Protein AF-A0A2E4A9B5-F1 (afdb_monomer)

Structure (mmCIF, N/CA/C/O backbone):
data_AF-A0A2E4A9B5-F1
#
_entry.id   AF-A0A2E4A9B5-F1
#
loop_
_atom_site.group_PDB
_atom_site.id
_atom_site.type_symbol
_atom_site.label_atom_id
_atom_site.label_alt_id
_atom_site.label_comp_id
_atom_site.label_asym_id
_atom_site.label_entity_id
_atom_site.label_seq_id
_atom_site.pdbx_PDB_ins_code
_atom_site.Cartn_x
_atom_site.Cartn_y
_atom_site.Cartn_z
_atom_site.occupancy
_atom_site.B_iso_or_equiv
_atom_site.auth_seq_id
_atom_site.auth_comp_id
_atom_site.auth_asym_id
_atom_site.auth_atom_id
_atom_site.pdbx_PDB_model_num
ATOM 1 N N . TRP A 1 1 ? -6.778 2.025 -14.997 1.00 41.66 1 TRP A N 1
ATOM 2 C CA . TRP A 1 1 ? -6.583 1.833 -16.451 1.00 41.66 1 TRP A CA 1
ATOM 3 C C . TRP A 1 1 ? -6.448 3.131 -17.244 1.00 41.66 1 TRP A C 1
ATOM 5 O O . TRP A 1 1 ? -5.632 3.164 -18.147 1.00 41.66 1 TRP A O 1
ATOM 15 N N . ILE A 1 2 ? -7.163 4.208 -16.897 1.00 44.50 2 ILE A N 1
ATOM 16 C CA . ILE A 1 2 ? -7.105 5.488 -17.637 1.00 44.50 2 ILE A CA 1
ATOM 17 C C . ILE A 1 2 ? -5.868 6.346 -17.272 1.00 44.50 2 ILE A C 1
ATOM 19 O O . ILE A 1 2 ? -5.265 6.970 -18.137 1.00 44.50 2 ILE A O 1
ATOM 23 N N . LEU A 1 3 ? -5.425 6.316 -16.010 1.00 43.25 3 LEU A N 1
ATOM 24 C CA . LEU A 1 3 ? -4.246 7.052 -15.517 1.00 43.25 3 LEU A CA 1
ATOM 25 C C . LEU A 1 3 ? -2.915 6.804 -16.278 1.00 43.25 3 LEU A C 1
ATOM 27 O O . LEU A 1 3 ? -2.239 7.791 -16.561 1.00 43.25 3 LEU A O 1
ATOM 31 N N . PRO A 1 4 ? -2.535 5.562 -16.657 1.00 54.94 4 PRO A N 1
ATOM 32 C CA . PRO A 1 4 ? -1.332 5.323 -17.465 1.00 54.94 4 PRO A CA 1
ATOM 33 C C . PRO A 1 4 ? -1.351 6.014 -18.834 1.00 54.94 4 PRO A C 1
ATOM 35 O O . PRO A 1 4 ? -0.318 6.458 -19.323 1.00 54.94 4 PRO A O 1
ATOM 38 N N . ILE A 1 5 ? -2.530 6.091 -19.456 1.00 55.72 5 ILE A N 1
ATOM 39 C CA . ILE A 1 5 ? -2.707 6.627 -20.811 1.00 55.72 5 ILE A CA 1
ATOM 40 C C . ILE A 1 5 ? -2.577 8.155 -20.789 1.00 55.72 5 ILE A C 1
ATOM 42 O O . ILE A 1 5 ? -1.913 8.732 -21.645 1.00 55.72 5 ILE A O 1
ATOM 46 N N . ILE A 1 6 ? -3.140 8.803 -19.763 1.00 56.31 6 ILE A N 1
ATOM 47 C CA . ILE A 1 6 ? -3.102 10.265 -19.598 1.00 56.31 6 ILE A CA 1
ATOM 48 C C . ILE A 1 6 ? -1.690 10.769 -19.263 1.00 56.31 6 ILE A C 1
ATOM 50 O O . ILE A 1 6 ? -1.298 11.834 -19.725 1.00 56.31 6 ILE A O 1
ATOM 54 N N . LEU A 1 7 ? -0.906 10.008 -18.494 1.00 55.69 7 LEU A N 1
ATOM 55 C CA . LEU A 1 7 ? 0.467 10.391 -18.136 1.00 55.69 7 LEU A CA 1
ATOM 56 C C . LEU A 1 7 ? 1.498 10.065 -19.232 1.00 55.69 7 LEU A C 1
ATOM 58 O O . LEU A 1 7 ? 2.604 10.598 -19.197 1.00 55.69 7 LEU A O 1
ATOM 62 N N . GLY A 1 8 ? 1.155 9.191 -20.186 1.00 52.50 8 GLY A N 1
ATOM 63 C CA . GLY A 1 8 ? 2.057 8.750 -21.251 1.00 52.50 8 GLY A CA 1
ATOM 64 C C . GLY A 1 8 ? 2.015 9.600 -22.521 1.00 52.50 8 GLY A C 1
ATOM 65 O O . GLY A 1 8 ? 3.030 9.673 -23.206 1.00 52.50 8 GLY A O 1
ATOM 66 N N . GLY A 1 9 ? 0.881 10.233 -22.843 1.00 47.69 9 GLY A N 1
ATOM 67 C CA . GLY A 1 9 ? 0.623 10.912 -24.119 1.00 47.69 9 GLY A CA 1
ATOM 68 C C . GLY A 1 9 ? 1.192 12.330 -24.218 1.00 47.69 9 GLY A C 1
ATOM 69 O O . GLY A 1 9 ? 0.443 13.289 -24.079 1.00 47.69 9 GLY A O 1
ATOM 70 N N . GLY A 1 10 ? 2.495 12.495 -24.464 1.00 48.06 10 GLY A N 1
ATOM 71 C CA . GLY A 1 10 ? 3.042 13.843 -24.695 1.00 48.06 10 GLY A CA 1
ATOM 72 C C . GLY A 1 10 ? 4.528 13.973 -25.030 1.00 48.06 10 GLY A C 1
ATOM 73 O O . GLY A 1 10 ? 4.990 15.080 -25.286 1.00 48.06 10 GLY A O 1
ATOM 74 N N . SER A 1 11 ? 5.301 12.890 -25.045 1.00 51.00 11 SER A N 1
ATOM 75 C CA . SER A 1 11 ? 6.698 12.927 -25.480 1.00 51.00 11 SER A CA 1
ATOM 76 C C . SER A 1 11 ? 6.766 12.572 -26.965 1.00 51.00 11 SER A C 1
ATOM 78 O O . SER A 1 11 ? 6.081 11.647 -27.385 1.00 51.00 11 SER A O 1
ATOM 80 N N . GLY A 1 12 ? 7.562 13.288 -27.768 1.00 55.75 12 GLY A N 1
ATOM 81 C CA . GLY A 1 12 ? 7.790 13.045 -29.209 1.00 55.75 12 GLY A CA 1
ATOM 82 C C . GLY A 1 12 ? 8.506 11.723 -29.531 1.00 55.75 12 GLY A C 1
ATOM 83 O O . GLY A 1 12 ? 9.421 11.680 -30.345 1.00 55.75 12 GLY A O 1
ATOM 84 N N . VAL A 1 13 ? 8.125 10.662 -28.829 1.00 61.59 13 VAL A N 1
ATOM 85 C CA . VAL A 1 13 ? 8.540 9.275 -28.965 1.00 61.59 13 VAL A CA 1
ATOM 86 C C . VAL A 1 13 ? 7.611 8.618 -29.982 1.00 61.59 13 VAL A C 1
ATOM 88 O O . VAL A 1 13 ? 6.423 8.936 -30.030 1.00 61.59 13 VAL A O 1
ATOM 91 N N . ASP A 1 14 ? 8.143 7.691 -30.779 1.00 78.31 14 ASP A N 1
ATOM 92 C CA . ASP A 1 14 ? 7.349 6.871 -31.696 1.00 78.31 14 ASP A CA 1
ATOM 93 C C . ASP A 1 14 ? 6.106 6.295 -30.972 1.00 78.31 14 ASP A C 1
ATOM 95 O O . ASP A 1 14 ? 6.263 5.653 -29.920 1.00 78.31 14 ASP A O 1
ATOM 99 N N . PRO A 1 15 ? 4.878 6.501 -31.498 1.00 77.62 15 PRO A N 1
ATOM 100 C CA . PRO A 1 15 ? 3.641 6.002 -30.895 1.00 77.62 15 PRO A CA 1
ATOM 101 C C . PRO A 1 15 ? 3.683 4.516 -30.511 1.00 77.62 15 PRO A C 1
ATOM 103 O O . PRO A 1 15 ? 3.089 4.105 -29.506 1.00 77.62 15 PRO A O 1
ATOM 106 N N . VAL A 1 16 ? 4.423 3.692 -31.261 1.00 81.06 16 VAL A N 1
ATOM 107 C CA . VAL A 1 16 ? 4.586 2.263 -30.952 1.00 81.06 16 VAL A CA 1
ATOM 108 C C . VAL A 1 16 ? 5.409 2.058 -29.678 1.00 81.06 16 VAL A C 1
ATOM 110 O O . VAL A 1 16 ? 5.034 1.260 -28.813 1.00 81.06 16 VAL A O 1
ATOM 113 N N . GLN A 1 17 ? 6.516 2.783 -29.523 1.00 79.94 17 GLN A N 1
ATOM 114 C CA . GLN A 1 17 ? 7.361 2.708 -28.331 1.00 79.94 17 GLN A CA 1
ATOM 115 C C . GLN A 1 17 ? 6.630 3.242 -27.093 1.00 79.94 17 GLN A C 1
ATOM 117 O O . GLN A 1 17 ? 6.702 2.626 -26.026 1.00 79.94 17 GLN A O 1
ATOM 122 N N . GLN A 1 18 ? 5.866 4.325 -27.240 1.00 79.56 18 GLN A N 1
ATOM 123 C CA . GLN A 1 18 ? 5.010 4.860 -26.180 1.00 79.56 18 GLN A CA 1
ATOM 124 C C . GLN A 1 18 ? 3.959 3.833 -25.731 1.00 79.56 18 GLN A C 1
ATOM 126 O O . GLN A 1 18 ? 3.818 3.571 -24.535 1.00 79.56 18 GLN A O 1
ATOM 131 N N . THR A 1 19 ? 3.293 3.172 -26.681 1.00 84.88 19 THR A N 1
ATOM 132 C CA . THR A 1 19 ? 2.329 2.100 -26.389 1.00 84.88 19 THR A CA 1
ATOM 133 C C . THR A 1 19 ? 2.984 0.948 -25.623 1.00 84.88 19 THR A C 1
ATOM 135 O O . THR A 1 19 ? 2.445 0.477 -24.622 1.00 84.88 19 THR A O 1
ATOM 138 N N . ARG A 1 20 ? 4.184 0.519 -26.033 1.00 87.56 20 ARG A N 1
ATOM 139 C CA . ARG A 1 20 ? 4.930 -0.548 -25.342 1.00 87.56 20 ARG A CA 1
ATOM 140 C C . ARG A 1 20 ? 5.307 -0.165 -23.911 1.00 87.56 20 ARG A C 1
ATOM 142 O O . ARG A 1 20 ? 5.170 -0.992 -23.015 1.00 87.56 20 ARG A O 1
ATOM 149 N N . LEU A 1 21 ? 5.730 1.075 -23.670 1.00 87.06 21 LEU A N 1
ATOM 150 C CA . LEU A 1 21 ? 6.036 1.557 -22.319 1.00 87.06 21 LEU A CA 1
ATOM 151 C C . LEU A 1 21 ? 4.788 1.603 -21.428 1.00 87.06 21 LEU A C 1
ATOM 153 O O . LEU A 1 21 ? 4.862 1.220 -20.260 1.00 87.06 21 LEU A O 1
ATOM 157 N N . ILE A 1 22 ? 3.633 1.989 -21.979 1.00 88.38 22 ILE A N 1
ATOM 158 C CA . ILE A 1 22 ? 2.350 1.932 -21.263 1.00 88.38 22 ILE A CA 1
ATOM 159 C C . ILE A 1 22 ? 2.004 0.485 -20.886 1.00 88.38 22 ILE A C 1
ATOM 161 O O . ILE A 1 22 ? 1.591 0.237 -19.753 1.00 88.38 22 ILE A O 1
ATOM 165 N N . LEU A 1 23 ? 2.213 -0.480 -21.790 1.00 91.75 23 LEU A N 1
ATOM 166 C CA . LEU A 1 23 ? 1.993 -1.903 -21.500 1.00 91.75 23 LEU A CA 1
ATOM 167 C C . LEU A 1 23 ? 2.921 -2.420 -20.396 1.00 91.75 23 LEU A C 1
ATOM 169 O O . LEU A 1 23 ? 2.464 -3.147 -19.515 1.00 91.75 23 LEU A O 1
ATOM 173 N N . VAL A 1 24 ? 4.195 -2.013 -20.397 1.00 93.19 24 VAL A N 1
ATOM 174 C CA . VAL A 1 24 ? 5.132 -2.327 -19.304 1.00 93.19 24 VAL A CA 1
ATOM 175 C C . VAL A 1 24 ? 4.614 -1.757 -17.985 1.00 93.19 24 VAL A C 1
ATOM 177 O O . VAL A 1 24 ? 4.568 -2.471 -16.988 1.00 93.19 24 VAL A O 1
ATOM 180 N N . TRP A 1 25 ? 4.169 -0.500 -17.975 1.00 90.94 25 TRP A N 1
ATOM 181 C CA . TRP A 1 25 ? 3.633 0.149 -16.778 1.00 90.94 25 TRP A CA 1
ATOM 182 C C . TRP A 1 25 ? 2.407 -0.587 -16.229 1.00 90.94 25 TRP A C 1
ATOM 184 O O . TRP A 1 25 ? 2.348 -0.921 -15.047 1.00 90.94 25 TRP A O 1
ATOM 194 N N . VAL A 1 26 ? 1.461 -0.915 -17.109 1.00 91.56 26 VAL A N 1
ATOM 195 C CA . VAL A 1 26 ? 0.285 -1.737 -16.804 1.00 91.56 26 VAL A CA 1
ATOM 196 C C . VAL A 1 26 ? 0.680 -3.084 -16.201 1.00 91.56 26 VAL A C 1
ATOM 198 O O . VAL A 1 26 ? 0.142 -3.465 -15.160 1.00 91.56 26 VAL A O 1
ATOM 201 N N . ALA A 1 27 ? 1.619 -3.792 -16.832 1.00 94.19 27 ALA A N 1
ATOM 202 C CA . ALA A 1 27 ? 2.066 -5.102 -16.376 1.00 94.19 27 ALA A CA 1
ATOM 203 C C . ALA A 1 27 ? 2.695 -5.014 -14.983 1.00 94.19 27 ALA A C 1
ATOM 205 O O . ALA A 1 27 ? 2.365 -5.817 -14.114 1.00 94.19 27 ALA A O 1
ATOM 206 N N . VAL A 1 28 ? 3.536 -4.004 -14.740 1.00 95.31 28 VAL A N 1
ATOM 207 C CA . VAL A 1 28 ? 4.148 -3.780 -13.425 1.00 95.31 28 VAL A CA 1
ATOM 208 C C . VAL A 1 28 ? 3.091 -3.512 -12.359 1.00 95.31 28 VAL A C 1
ATOM 210 O O . VAL A 1 28 ? 3.138 -4.139 -11.303 1.00 95.31 28 VAL A O 1
ATOM 213 N N . PHE A 1 29 ? 2.118 -2.631 -12.616 1.00 92.12 29 PHE A N 1
ATOM 214 C CA . PHE A 1 29 ? 1.043 -2.357 -11.654 1.00 92.12 29 PHE A CA 1
ATOM 215 C C . PHE A 1 29 ? 0.232 -3.612 -11.338 1.00 92.12 29 PHE A C 1
ATOM 217 O O . PHE A 1 29 ? -0.035 -3.896 -10.172 1.00 92.12 29 PHE A O 1
ATOM 224 N N . PHE A 1 30 ? -0.122 -4.382 -12.365 1.00 92.12 30 PHE A N 1
ATOM 225 C CA . PHE A 1 30 ? -0.869 -5.623 -12.205 1.00 92.12 30 PHE A CA 1
ATOM 226 C C . PHE A 1 30 ? -0.093 -6.658 -11.380 1.00 92.12 30 PHE A C 1
ATOM 228 O O . PHE A 1 30 ? -0.625 -7.188 -10.406 1.00 92.12 30 PHE A O 1
ATOM 235 N N . ILE A 1 31 ? 1.181 -6.888 -11.716 1.00 95.19 31 ILE A N 1
ATOM 236 C CA . ILE A 1 31 ? 2.072 -7.793 -10.979 1.00 95.19 31 ILE A CA 1
ATOM 237 C C . ILE A 1 31 ? 2.247 -7.326 -9.531 1.00 95.19 31 ILE A C 1
ATOM 239 O O . ILE A 1 31 ? 2.200 -8.152 -8.625 1.00 95.19 31 ILE A O 1
ATOM 243 N N . SER A 1 32 ? 2.408 -6.023 -9.298 1.00 95.12 32 SER A N 1
ATOM 244 C CA . SER A 1 32 ? 2.589 -5.458 -7.952 1.00 95.12 32 SER A CA 1
ATOM 245 C C . SER A 1 32 ? 1.338 -5.644 -7.089 1.00 95.12 32 SER A C 1
ATOM 247 O O . SER A 1 32 ? 1.444 -6.109 -5.958 1.00 95.12 32 SER A O 1
ATOM 249 N N . ILE A 1 33 ? 0.145 -5.362 -7.632 1.00 93.12 33 ILE A N 1
ATOM 250 C CA . ILE A 1 33 ? -1.126 -5.562 -6.918 1.00 93.12 33 ILE A CA 1
ATOM 251 C C . ILE A 1 33 ? -1.327 -7.047 -6.604 1.00 93.12 33 ILE A C 1
ATOM 253 O O . ILE A 1 33 ? -1.612 -7.400 -5.464 1.00 93.12 33 ILE A O 1
ATOM 257 N N . ILE A 1 34 ? -1.136 -7.935 -7.586 1.00 94.12 34 ILE A N 1
ATOM 258 C CA . ILE A 1 34 ? -1.286 -9.377 -7.357 1.00 94.12 34 ILE A CA 1
ATOM 259 C C . ILE A 1 34 ? -0.257 -9.893 -6.357 1.00 94.12 34 ILE A C 1
ATOM 261 O O . ILE A 1 34 ? -0.618 -10.679 -5.489 1.00 94.12 34 ILE A O 1
ATOM 265 N N . GLY A 1 35 ? 1.003 -9.468 -6.460 1.00 96.06 35 GLY A N 1
ATOM 266 C CA . GLY A 1 35 ? 2.056 -9.853 -5.525 1.00 96.06 35 GLY A CA 1
ATOM 267 C C . GLY A 1 35 ? 1.709 -9.454 -4.092 1.00 96.06 35 GLY A C 1
ATOM 268 O O . GLY A 1 35 ? 1.778 -10.288 -3.188 1.00 96.06 35 GLY A O 1
ATOM 269 N N . HIS A 1 36 ? 1.250 -8.216 -3.900 1.00 95.94 36 HIS A N 1
ATOM 270 C CA . HIS A 1 36 ? 0.771 -7.711 -2.612 1.00 95.94 36 HIS A CA 1
ATOM 271 C C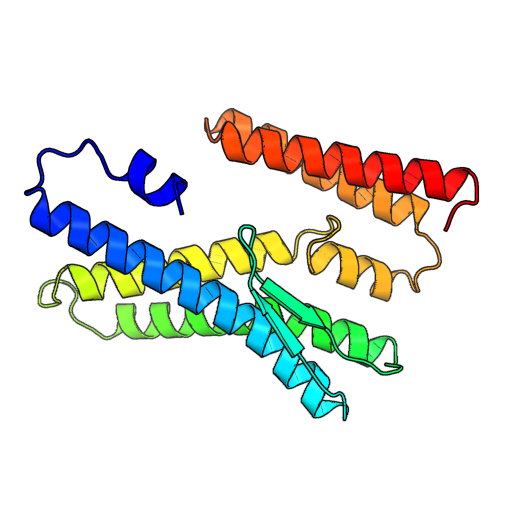 . HIS A 1 36 ? -0.375 -8.568 -2.053 1.00 95.94 36 HIS A C 1
ATOM 273 O O . HIS A 1 36 ? -0.258 -9.125 -0.960 1.00 95.94 36 HIS A O 1
ATOM 279 N N . GLU A 1 37 ? -1.449 -8.769 -2.822 1.00 95.25 37 GLU A N 1
ATOM 280 C CA . GLU A 1 37 ? -2.591 -9.578 -2.369 1.00 95.25 37 GLU A CA 1
ATOM 281 C C . GLU A 1 37 ? -2.229 -11.050 -2.138 1.00 95.25 37 GLU A C 1
ATOM 283 O O . GLU A 1 37 ? -2.745 -11.699 -1.222 1.00 95.25 37 GLU A O 1
ATOM 288 N N . LEU A 1 38 ? -1.301 -11.590 -2.930 1.00 95.25 38 LEU A N 1
ATOM 289 C CA . LEU A 1 38 ? -0.783 -12.938 -2.745 1.00 95.25 38 LEU A CA 1
ATOM 290 C C . LEU A 1 38 ? -0.040 -13.064 -1.411 1.00 95.25 38 LEU A C 1
ATOM 292 O O . LEU A 1 38 ? -0.170 -14.096 -0.753 1.00 95.25 38 LEU A O 1
ATOM 296 N N . GLY A 1 39 ? 0.671 -12.024 -0.969 1.00 96.62 39 GLY A N 1
ATOM 297 C CA . GLY A 1 39 ? 1.288 -11.976 0.358 1.00 96.62 39 GLY A CA 1
ATOM 298 C C . GLY A 1 39 ? 0.273 -12.197 1.479 1.00 96.62 39 GLY A C 1
ATOM 299 O O . GLY A 1 39 ? 0.456 -13.082 2.321 1.00 96.62 39 GLY A O 1
ATOM 300 N N . HIS A 1 40 ? -0.846 -11.473 1.448 1.00 95.81 40 HIS A N 1
ATOM 301 C CA . HIS A 1 40 ? -1.947 -11.687 2.392 1.00 95.81 40 HIS A CA 1
ATOM 302 C C . HIS A 1 40 ? -2.551 -13.091 2.266 1.00 95.81 40 HIS A C 1
ATOM 304 O O . HIS A 1 40 ? -2.738 -13.786 3.268 1.00 95.81 40 HIS A O 1
ATOM 310 N N . ALA A 1 41 ? -2.829 -13.544 1.041 1.00 94.94 41 ALA A N 1
ATOM 311 C CA . ALA A 1 41 ? -3.448 -14.842 0.791 1.00 94.94 41 ALA A CA 1
ATOM 312 C C . ALA A 1 41 ? -2.584 -16.016 1.280 1.00 94.94 41 ALA A C 1
ATOM 314 O O . ALA A 1 41 ? -3.099 -16.962 1.883 1.00 94.94 41 ALA A O 1
ATOM 315 N N . LEU A 1 42 ? -1.267 -15.956 1.072 1.00 95.50 42 LEU A N 1
ATOM 316 C CA .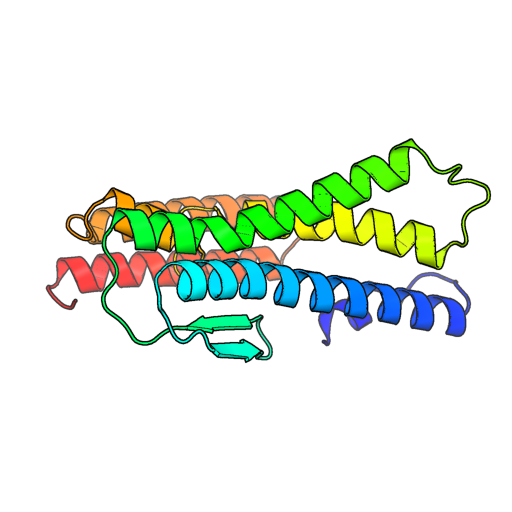 LEU A 1 42 ? -0.325 -16.957 1.572 1.00 95.50 42 LEU A CA 1
ATOM 317 C C . LEU A 1 42 ? -0.280 -16.969 3.103 1.00 95.50 42 LEU A C 1
ATOM 319 O O . LEU A 1 42 ? -0.267 -18.048 3.700 1.00 95.50 42 LEU A O 1
ATOM 323 N N . ALA A 1 43 ? -0.328 -15.801 3.745 1.00 95.69 43 ALA A N 1
ATOM 324 C CA . ALA A 1 43 ? -0.390 -15.711 5.200 1.00 95.69 43 ALA A CA 1
ATOM 325 C C . ALA A 1 43 ? -1.696 -16.293 5.761 1.00 95.69 43 ALA A C 1
ATOM 327 O O . ALA A 1 43 ? -1.659 -17.073 6.713 1.00 95.69 43 ALA A O 1
ATOM 328 N N . TYR A 1 44 ? -2.840 -16.009 5.132 1.00 95.06 44 TYR A N 1
ATOM 329 C CA . TYR A 1 44 ? -4.109 -16.654 5.478 1.00 95.06 44 TYR A CA 1
ATOM 330 C C . TYR A 1 44 ? -4.017 -18.180 5.366 1.00 95.06 44 TYR A C 1
ATOM 332 O O . TYR A 1 44 ? -4.395 -18.886 6.303 1.00 95.06 44 TYR A O 1
ATOM 340 N N . ARG A 1 45 ? -3.463 -18.698 4.261 1.00 93.25 45 ARG A N 1
ATOM 341 C CA . ARG A 1 45 ? -3.289 -20.146 4.050 1.00 93.25 45 ARG A CA 1
ATOM 342 C C . ARG A 1 45 ? -2.358 -20.784 5.078 1.00 93.25 45 ARG A C 1
ATOM 344 O O . ARG A 1 45 ? -2.640 -21.890 5.533 1.00 93.25 45 ARG A O 1
ATOM 351 N N . ARG A 1 46 ? -1.288 -20.091 5.487 1.00 93.88 46 ARG A N 1
ATOM 352 C CA . ARG A 1 46 ? -0.370 -20.559 6.541 1.00 93.88 46 ARG A CA 1
ATOM 353 C C . ARG A 1 46 ? -1.088 -20.799 7.871 1.00 93.88 46 ARG A C 1
ATOM 355 O O . ARG A 1 46 ? -0.691 -21.690 8.614 1.00 93.88 46 ARG A O 1
ATOM 362 N N . TYR A 1 47 ? -2.144 -20.042 8.158 1.00 93.50 47 TYR A N 1
ATOM 363 C CA . TYR A 1 47 ? -2.964 -20.199 9.361 1.00 93.50 47 TYR A CA 1
ATOM 364 C C . TYR A 1 47 ? -4.231 -21.040 9.137 1.00 93.50 47 TYR A C 1
ATOM 366 O O . TYR A 1 47 ? -5.175 -20.943 9.916 1.00 93.50 47 TYR A O 1
ATOM 374 N N . GLY A 1 48 ? -4.267 -21.864 8.084 1.00 89.44 48 GLY A N 1
ATOM 375 C CA . GLY A 1 48 ? -5.388 -22.766 7.791 1.00 89.44 48 GLY A CA 1
ATOM 376 C C . GLY A 1 48 ? -6.601 -22.091 7.141 1.00 89.44 48 GLY A C 1
ATOM 377 O O . GLY A 1 48 ? -7.636 -22.729 6.960 1.00 89.44 48 GLY A O 1
ATOM 378 N N . GLY A 1 49 ? -6.484 -20.814 6.771 1.00 90.19 49 GLY A N 1
ATOM 379 C CA . GLY A 1 49 ? -7.535 -20.051 6.108 1.00 90.19 49 GLY A CA 1
ATOM 380 C C . GLY A 1 49 ? -7.713 -20.408 4.632 1.00 90.19 49 GLY A C 1
ATOM 381 O O . GLY A 1 49 ? -6.751 -20.705 3.918 1.00 90.19 49 GLY A O 1
ATOM 382 N N . ARG A 1 50 ? -8.953 -20.306 4.140 1.00 88.31 50 ARG A N 1
ATOM 383 C CA . ARG A 1 50 ? -9.270 -20.375 2.705 1.00 88.31 50 ARG A CA 1
ATOM 384 C C . ARG A 1 50 ? -9.264 -18.968 2.110 1.00 88.31 50 ARG A C 1
ATOM 386 O O . ARG A 1 50 ? -10.289 -18.290 2.111 1.00 88.31 50 ARG A O 1
ATOM 393 N N . ALA A 1 51 ? -8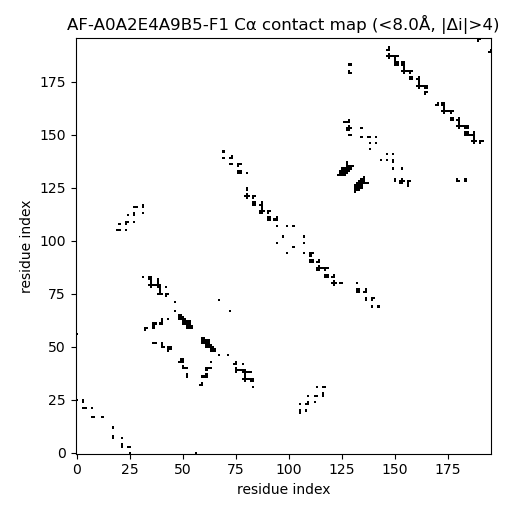.100 -18.551 1.622 1.00 90.25 51 ALA A N 1
ATOM 394 C CA . ALA A 1 51 ? -7.919 -17.245 1.001 1.00 90.25 51 ALA A CA 1
ATOM 395 C C . ALA A 1 51 ? -8.584 -17.162 -0.383 1.00 90.25 51 ALA A C 1
ATOM 397 O O . ALA A 1 51 ? -8.472 -18.084 -1.192 1.00 90.25 51 ALA A O 1
ATOM 398 N N . GLN A 1 52 ? -9.220 -16.030 -0.658 1.00 88.88 52 GLN A N 1
ATOM 399 C CA . GLN A 1 52 ? -9.763 -15.636 -1.953 1.00 88.88 52 GLN A CA 1
ATOM 400 C C . GLN A 1 52 ? -9.236 -14.242 -2.282 1.00 88.88 52 GLN A C 1
ATOM 402 O O . GLN A 1 52 ? -9.252 -13.365 -1.423 1.00 88.88 52 GLN A O 1
ATOM 407 N N . ILE A 1 53 ? -8.757 -14.045 -3.509 1.00 90.12 53 ILE A N 1
ATOM 408 C CA . ILE A 1 53 ? -8.291 -12.744 -3.995 1.00 90.12 53 ILE A CA 1
ATOM 409 C C . ILE A 1 53 ? -9.331 -12.220 -4.975 1.00 90.12 53 ILE A C 1
ATOM 411 O O . ILE A 1 53 ? -9.644 -12.886 -5.962 1.00 90.12 53 ILE A O 1
ATOM 415 N N . ILE A 1 54 ? -9.852 -11.028 -4.707 1.00 86.19 54 ILE A N 1
ATOM 416 C CA . ILE A 1 54 ? -10.787 -10.330 -5.587 1.00 86.19 54 ILE A CA 1
ATOM 417 C C . ILE A 1 54 ? -10.061 -9.120 -6.161 1.00 86.19 54 ILE A C 1
ATOM 419 O O . ILE A 1 54 ? -9.615 -8.255 -5.414 1.00 86.19 54 ILE A O 1
ATOM 423 N N . ILE A 1 55 ? -9.941 -9.052 -7.485 1.00 82.81 55 ILE A N 1
ATOM 424 C CA . ILE A 1 55 ? -9.333 -7.913 -8.181 1.00 82.81 55 ILE A CA 1
ATOM 425 C C . ILE A 1 55 ? -10.454 -7.011 -8.694 1.00 82.81 55 ILE A C 1
ATOM 427 O O . ILE A 1 55 ? -11.383 -7.482 -9.350 1.00 82.81 55 ILE A O 1
ATOM 431 N N . HIS A 1 56 ? -10.371 -5.713 -8.415 1.00 77.31 56 HIS A N 1
ATOM 432 C CA . HIS A 1 56 ? -11.336 -4.719 -8.880 1.00 77.31 56 HIS A CA 1
ATOM 433 C C . HIS A 1 56 ? -10.630 -3.445 -9.362 1.00 77.31 56 HIS A C 1
ATOM 435 O O . HIS A 1 56 ? -9.417 -3.293 -9.262 1.00 77.31 56 HIS A O 1
ATOM 441 N N . GLY A 1 57 ? -11.383 -2.488 -9.910 1.00 61.59 57 GLY A N 1
ATOM 442 C CA . GLY A 1 57 ? -10.806 -1.307 -10.567 1.00 61.59 57 GLY A CA 1
ATOM 443 C C . GLY A 1 57 ? -9.922 -0.402 -9.691 1.00 61.59 57 GLY A C 1
ATOM 444 O O . GLY A 1 57 ? -9.188 0.414 -10.242 1.00 61.59 57 GLY A O 1
ATOM 445 N N . MET A 1 58 ? -9.974 -0.539 -8.360 1.00 61.50 58 MET A N 1
ATOM 446 C CA . MET A 1 58 ? -9.172 0.250 -7.412 1.00 61.50 58 MET A CA 1
ATOM 447 C C . MET A 1 58 ? -7.998 -0.532 -6.795 1.00 61.50 58 MET A C 1
ATOM 449 O O . MET A 1 58 ? -7.250 0.054 -6.018 1.00 61.50 58 MET A O 1
ATOM 453 N N . GLY A 1 59 ? -7.819 -1.819 -7.122 1.00 73.44 59 GLY A N 1
ATOM 454 C CA . GLY A 1 59 ? -6.775 -2.661 -6.532 1.00 73.44 59 GLY A CA 1
ATOM 455 C C . GLY A 1 59 ? -7.177 -4.133 -6.448 1.00 73.44 59 GLY A C 1
ATOM 456 O O . GLY A 1 59 ? -7.884 -4.654 -7.313 1.00 73.44 59 GLY A O 1
ATOM 457 N N . GLY A 1 60 ? -6.732 -4.804 -5.394 1.00 79.75 60 GLY A N 1
ATOM 458 C CA . GLY A 1 60 ? -7.200 -6.132 -5.029 1.00 79.75 60 GLY A CA 1
ATOM 459 C C . GLY A 1 60 ? -7.551 -6.190 -3.547 1.00 79.75 60 GLY A C 1
ATOM 460 O O . GLY A 1 60 ? -7.252 -5.270 -2.793 1.00 79.75 60 GLY A O 1
ATOM 461 N N . MET A 1 61 ? -8.241 -7.253 -3.152 1.00 82.88 61 MET A N 1
ATOM 462 C CA . MET A 1 61 ? -8.522 -7.552 -1.757 1.00 82.88 61 MET A CA 1
ATOM 463 C C . MET A 1 61 ? -8.432 -9.059 -1.537 1.00 82.88 61 MET A C 1
ATOM 465 O O . MET A 1 61 ? -9.193 -9.833 -2.128 1.00 82.88 61 MET A O 1
ATOM 469 N N . ALA A 1 62 ? -7.518 -9.472 -0.667 1.00 79.38 62 ALA A N 1
ATOM 470 C CA . ALA A 1 62 ? -7.459 -10.821 -0.135 1.00 79.38 62 ALA A CA 1
ATOM 471 C C . ALA A 1 62 ? -8.380 -10.954 1.084 1.00 79.38 62 ALA A C 1
ATOM 473 O O . ALA A 1 62 ? -8.215 -10.272 2.095 1.00 79.38 62 ALA A O 1
ATOM 474 N N . MET A 1 63 ? -9.336 -11.876 1.015 1.00 85.56 63 MET A N 1
ATOM 475 C CA . MET A 1 63 ? -10.246 -12.190 2.115 1.00 85.56 63 MET A CA 1
ATOM 476 C C . MET A 1 63 ? -10.157 -13.672 2.458 1.00 85.56 63 MET A C 1
ATOM 478 O O . MET A 1 63 ? -9.880 -14.513 1.605 1.00 85.56 63 MET A O 1
ATOM 482 N N . SER A 1 64 ? -10.405 -14.017 3.716 1.00 87.88 64 SER A N 1
ATOM 483 C CA . SER A 1 64 ? -10.467 -15.408 4.155 1.00 87.88 64 SER A CA 1
ATOM 484 C C . SER A 1 64 ? -11.530 -15.569 5.228 1.00 87.88 64 SER A C 1
ATOM 486 O O . SER A 1 64 ? -11.648 -14.735 6.125 1.00 87.88 64 SER A O 1
ATOM 488 N N . HIS A 1 65 ? -12.277 -16.666 5.158 1.00 78.88 65 HIS A N 1
ATOM 489 C CA . HIS A 1 65 ? -13.274 -17.014 6.164 1.00 78.88 65 HIS A CA 1
ATOM 490 C C . HIS A 1 65 ? -12.588 -17.794 7.290 1.00 78.88 65 HIS A C 1
ATOM 492 O O . HIS A 1 65 ? -12.020 -18.860 7.053 1.00 78.88 65 HIS A O 1
ATOM 498 N N . GLY A 1 66 ? -12.591 -17.243 8.505 1.00 78.69 66 GLY A N 1
ATOM 499 C CA . GLY A 1 66 ? -11.997 -17.875 9.683 1.00 78.69 66 GLY A CA 1
ATOM 500 C C . GLY A 1 66 ? -11.764 -16.897 10.836 1.00 78.69 66 GLY A C 1
ATOM 501 O O . GLY A 1 66 ? -11.726 -15.683 10.639 1.00 78.69 66 GLY A O 1
ATOM 502 N N . SER A 1 67 ? -11.591 -17.440 12.040 1.00 85.00 67 SER A N 1
ATOM 503 C CA . SER A 1 67 ? -11.236 -16.673 13.237 1.00 85.00 67 SER A CA 1
ATOM 504 C C . SER A 1 67 ? -9.729 -16.724 13.451 1.00 85.00 67 SER A C 1
ATOM 506 O O . SER A 1 67 ? -9.172 -17.788 13.705 1.00 85.00 67 SER A O 1
ATOM 508 N N . TYR A 1 68 ? -9.074 -15.567 13.373 1.00 91.38 68 TYR A N 1
ATOM 509 C CA . TYR A 1 68 ? -7.628 -15.442 13.555 1.00 91.38 68 TYR A CA 1
ATOM 510 C C . TYR A 1 68 ? -7.312 -14.724 14.862 1.00 91.38 68 TYR A C 1
ATOM 512 O O . TYR A 1 68 ? -7.964 -13.738 15.222 1.00 91.38 68 TYR A O 1
ATOM 520 N N . THR A 1 69 ? -6.273 -15.185 15.556 1.00 93.38 69 THR A N 1
ATOM 521 C CA . THR A 1 69 ? -5.743 -14.477 16.723 1.00 93.38 69 THR A CA 1
ATOM 522 C C . THR A 1 69 ? -5.191 -13.117 16.304 1.00 93.38 69 THR A C 1
ATOM 524 O O . THR A 1 69 ? -4.819 -12.892 15.153 1.00 93.38 69 THR A O 1
ATOM 527 N N . ARG A 1 70 ? -5.088 -12.185 17.252 1.00 92.50 70 ARG A N 1
ATOM 528 C CA . ARG A 1 70 ? -4.548 -10.843 16.995 1.00 92.50 70 ARG A CA 1
ATOM 529 C C . ARG A 1 70 ? -3.171 -10.880 16.325 1.00 92.50 70 ARG A C 1
ATOM 531 O O . ARG A 1 70 ? -2.956 -10.172 15.348 1.00 92.50 70 ARG A O 1
ATOM 538 N N . SER A 1 71 ? -2.265 -11.722 16.821 1.00 93.94 71 SER A N 1
ATOM 539 C CA . SER A 1 71 ? -0.919 -11.856 16.254 1.00 93.94 71 SER A CA 1
ATOM 540 C C . SER A 1 71 ? -0.960 -12.393 14.823 1.00 93.94 71 SER A C 1
ATOM 542 O O . SER A 1 71 ? -0.220 -11.911 13.972 1.00 93.94 71 SER A O 1
ATOM 544 N N . GLN A 1 72 ? -1.867 -13.330 14.528 1.00 95.44 72 GLN A N 1
ATOM 545 C CA . GLN A 1 72 ? -2.079 -13.822 13.165 1.00 95.44 72 GLN A CA 1
ATOM 546 C C . GLN A 1 72 ? -2.606 -12.713 12.253 1.00 95.44 72 GLN A C 1
ATOM 548 O O . GLN A 1 72 ? -2.046 -12.518 11.179 1.00 95.44 72 GLN A O 1
ATOM 553 N N . LYS A 1 73 ? -3.612 -11.937 12.690 1.00 94.06 73 LYS A N 1
ATOM 554 C CA . LYS A 1 73 ? -4.121 -10.790 11.921 1.00 94.06 73 LYS A CA 1
ATOM 555 C C . LYS A 1 73 ? -3.009 -9.783 11.609 1.00 94.06 73 LYS A C 1
ATOM 557 O O . LYS A 1 73 ? -2.885 -9.358 10.471 1.00 94.06 73 LYS A O 1
ATOM 562 N N . MET A 1 74 ? -2.154 -9.459 12.584 1.00 95.06 74 MET A N 1
ATOM 563 C CA . MET A 1 74 ? -1.012 -8.557 12.373 1.00 95.06 74 MET A CA 1
ATOM 564 C C . MET A 1 74 ? -0.033 -9.092 11.321 1.00 95.06 74 MET A C 1
ATOM 566 O O . MET A 1 74 ? 0.382 -8.341 10.441 1.00 95.06 74 MET A O 1
ATOM 570 N N . ILE A 1 75 ? 0.312 -10.382 11.389 1.00 96.12 75 ILE A N 1
ATOM 571 C CA . ILE A 1 75 ? 1.209 -11.018 10.415 1.00 96.12 75 ILE A CA 1
ATOM 572 C C . ILE A 1 75 ? 0.573 -11.015 9.026 1.00 96.12 75 ILE A C 1
ATOM 574 O O . ILE A 1 75 ? 1.229 -10.636 8.059 1.00 96.12 75 ILE A O 1
ATOM 578 N N . ILE A 1 76 ? -0.708 -11.374 8.925 1.00 95.38 76 ILE A N 1
ATOM 579 C CA . ILE A 1 76 ? -1.450 -11.356 7.663 1.00 95.38 76 ILE A CA 1
ATOM 580 C C . ILE A 1 76 ? -1.436 -9.951 7.058 1.00 95.38 76 ILE A C 1
ATOM 582 O O . ILE A 1 76 ? -1.063 -9.807 5.897 1.00 95.38 76 ILE A O 1
ATOM 586 N N . THR A 1 77 ? -1.764 -8.916 7.834 1.00 94.56 77 THR A N 1
ATOM 587 C CA . THR A 1 77 ? -1.787 -7.523 7.365 1.00 94.56 77 THR A CA 1
ATOM 588 C C . THR A 1 77 ? -0.407 -7.021 6.921 1.00 94.56 77 THR A C 1
ATOM 590 O O . THR A 1 77 ? -0.310 -6.290 5.947 1.00 94.56 77 THR A O 1
ATOM 593 N N . ILE A 1 78 ? 0.684 -7.418 7.579 1.00 96.94 78 ILE A N 1
ATOM 594 C CA . ILE A 1 78 ? 2.041 -7.009 7.159 1.00 96.94 78 ILE A CA 1
ATOM 595 C C . ILE A 1 78 ? 2.525 -7.798 5.931 1.00 96.94 78 ILE A C 1
ATOM 597 O O . ILE A 1 78 ? 3.400 -7.328 5.204 1.00 96.94 78 ILE A O 1
ATOM 601 N N . SER A 1 79 ? 1.958 -8.978 5.667 1.00 97.25 79 SER A N 1
ATOM 602 C CA . SER A 1 79 ? 2.454 -9.874 4.616 1.00 97.25 79 SER A CA 1
ATOM 603 C C . SER A 1 79 ? 2.321 -9.295 3.205 1.00 97.25 79 SER A C 1
ATOM 605 O O . SER A 1 79 ? 3.206 -9.539 2.390 1.00 97.25 79 SER A O 1
ATOM 607 N N . GLY A 1 80 ? 1.285 -8.502 2.915 1.00 96.44 80 GLY A N 1
ATOM 608 C CA . GLY A 1 80 ? 1.153 -7.825 1.619 1.00 96.44 80 GLY A CA 1
ATOM 609 C C . GLY A 1 80 ? 2.272 -6.810 1.370 1.00 96.44 80 GLY A C 1
ATOM 610 O O . GLY A 1 80 ? 3.091 -7.027 0.470 1.00 96.44 80 GLY A O 1
ATOM 611 N N . PRO A 1 81 ? 2.420 -5.776 2.227 1.00 97.44 81 PRO A N 1
ATOM 612 C CA . PRO A 1 81 ? 3.514 -4.817 2.118 1.00 97.44 81 PRO A CA 1
ATOM 613 C C . PRO A 1 81 ? 4.899 -5.473 2.123 1.00 97.44 81 PRO A C 1
ATOM 615 O O . PRO A 1 81 ? 5.784 -5.026 1.390 1.00 97.44 81 PRO A O 1
ATOM 618 N N . ALA A 1 82 ? 5.089 -6.542 2.908 1.00 98.19 82 ALA A N 1
ATOM 619 C CA . ALA A 1 82 ? 6.341 -7.294 2.955 1.00 98.19 82 ALA A CA 1
ATOM 620 C C . ALA A 1 82 ? 6.684 -7.949 1.607 1.00 98.19 82 ALA A C 1
ATOM 622 O O . ALA A 1 82 ? 7.838 -7.874 1.183 1.00 98.19 82 ALA A O 1
ATOM 623 N N . VAL A 1 83 ? 5.706 -8.536 0.905 1.00 98.00 83 VAL A N 1
ATOM 624 C CA . VAL A 1 83 ? 5.926 -9.072 -0.449 1.00 98.00 83 VAL A CA 1
ATOM 625 C C . VAL A 1 83 ? 6.249 -7.954 -1.438 1.00 98.00 83 VAL A C 1
ATOM 627 O O . VAL A 1 83 ? 7.183 -8.111 -2.224 1.00 98.00 83 VAL A O 1
ATOM 630 N N . GLY A 1 84 ? 5.576 -6.804 -1.361 1.00 97.69 84 GLY A N 1
ATOM 631 C CA . GLY A 1 84 ? 5.938 -5.658 -2.198 1.00 97.69 84 GLY A CA 1
ATOM 632 C C . GLY A 1 84 ? 7.378 -5.184 -1.940 1.00 97.69 84 GLY A C 1
ATOM 633 O O . GLY A 1 84 ? 8.171 -5.078 -2.875 1.00 97.69 84 GLY A O 1
ATOM 634 N N . PHE A 1 85 ? 7.799 -5.021 -0.681 1.00 98.50 85 PHE A N 1
ATOM 635 C CA . PHE A 1 85 ? 9.195 -4.671 -0.381 1.00 98.50 85 PHE A CA 1
ATOM 636 C C . PHE A 1 85 ? 10.189 -5.744 -0.832 1.00 98.50 85 PHE A C 1
ATOM 638 O O . PHE A 1 85 ? 11.271 -5.403 -1.306 1.00 98.50 85 PHE A O 1
ATOM 645 N N . MET A 1 86 ? 9.828 -7.026 -0.751 1.00 98.38 86 MET A N 1
ATOM 646 C CA . MET A 1 86 ? 10.639 -8.112 -1.300 1.00 98.38 86 MET A CA 1
ATOM 647 C C . MET A 1 86 ? 10.796 -7.974 -2.823 1.00 98.38 86 MET A C 1
ATOM 649 O O . MET A 1 86 ? 11.910 -8.072 -3.330 1.00 98.38 86 MET A O 1
ATOM 653 N N . MET A 1 87 ? 9.720 -7.689 -3.560 1.00 98.25 87 MET A N 1
ATOM 654 C CA . MET A 1 87 ? 9.764 -7.470 -5.014 1.00 98.25 87 MET A CA 1
ATOM 655 C C . MET A 1 87 ? 10.595 -6.236 -5.392 1.00 98.25 87 MET A C 1
ATOM 657 O O . MET A 1 87 ? 11.356 -6.272 -6.366 1.00 98.25 87 MET A O 1
ATOM 661 N N . ALA A 1 88 ? 10.503 -5.166 -4.600 1.00 98.12 88 ALA A N 1
ATOM 662 C CA . ALA A 1 88 ? 11.352 -3.990 -4.745 1.00 98.12 88 ALA A CA 1
ATOM 663 C C . ALA A 1 88 ? 12.833 -4.332 -4.513 1.00 98.12 88 ALA A C 1
ATOM 665 O O . ALA A 1 88 ? 13.675 -4.004 -5.348 1.00 98.12 88 ALA A O 1
ATOM 666 N N . ALA A 1 89 ? 13.150 -5.051 -3.433 1.00 98.25 89 ALA A N 1
ATOM 667 C CA . ALA A 1 89 ? 14.512 -5.466 -3.106 1.00 98.25 89 ALA A CA 1
ATOM 668 C C . ALA A 1 89 ? 15.116 -6.373 -4.189 1.00 98.25 89 ALA A C 1
ATOM 670 O O . ALA A 1 89 ? 16.251 -6.154 -4.610 1.00 98.25 89 ALA A O 1
ATOM 671 N N . LEU A 1 90 ? 14.348 -7.338 -4.704 1.00 97.94 90 LEU A N 1
ATOM 672 C CA . LEU A 1 90 ? 14.773 -8.180 -5.825 1.00 97.94 90 LEU A CA 1
ATOM 673 C C . LEU A 1 90 ? 15.073 -7.344 -7.074 1.00 97.94 90 LEU A C 1
ATOM 675 O O . LEU A 1 90 ? 16.100 -7.546 -7.717 1.00 97.94 90 LEU A O 1
ATOM 679 N N . SER A 1 91 ? 14.223 -6.365 -7.386 1.00 97.25 91 SER A N 1
ATOM 680 C CA . SER A 1 91 ? 14.444 -5.467 -8.526 1.00 97.25 91 SER A CA 1
ATOM 681 C C . SER A 1 91 ? 15.704 -4.619 -8.344 1.00 97.25 91 SER A 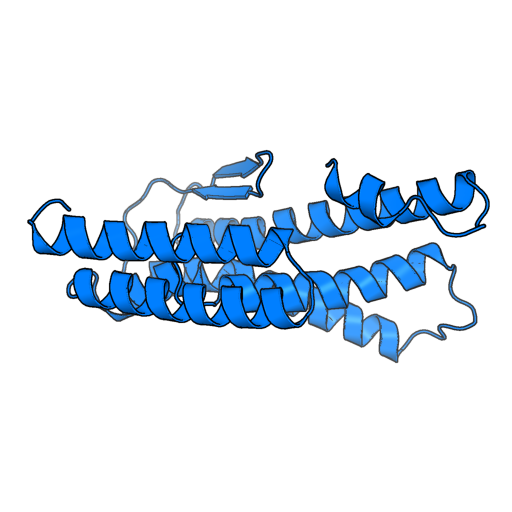C 1
ATOM 683 O O . SER A 1 91 ? 16.480 -4.475 -9.283 1.00 97.25 91 SER A O 1
ATOM 685 N N . TYR A 1 92 ? 15.951 -4.111 -7.134 1.00 97.38 92 TYR A N 1
ATOM 686 C CA . TYR A 1 92 ? 17.173 -3.375 -6.805 1.00 97.38 92 TYR A CA 1
ATOM 687 C C . TYR A 1 92 ? 18.436 -4.227 -6.995 1.00 97.38 92 TYR A C 1
ATOM 689 O O . TYR A 1 92 ? 19.383 -3.772 -7.632 1.00 97.38 92 TYR A O 1
ATOM 697 N N . ILE A 1 93 ? 18.428 -5.472 -6.505 1.00 97.69 93 ILE A N 1
ATOM 698 C CA . ILE A 1 93 ? 19.549 -6.411 -6.670 1.00 97.69 93 ILE A CA 1
ATOM 699 C C . ILE A 1 93 ? 19.799 -6.703 -8.155 1.00 97.69 93 ILE A C 1
ATOM 701 O O . ILE A 1 93 ? 20.940 -6.699 -8.602 1.00 97.69 93 ILE A O 1
ATOM 705 N N . LEU A 1 94 ? 18.749 -6.920 -8.949 1.00 96.44 94 LEU A N 1
ATOM 706 C CA . LEU A 1 94 ? 18.904 -7.150 -10.389 1.00 96.44 94 LEU A CA 1
ATOM 707 C C . LEU A 1 94 ? 19.474 -5.922 -11.113 1.00 96.44 94 LEU A C 1
ATOM 709 O O . LEU A 1 94 ? 20.324 -6.060 -11.989 1.00 96.44 94 LEU A O 1
ATOM 713 N N . ILE A 1 95 ? 19.045 -4.718 -10.730 1.00 95.62 95 ILE A N 1
ATOM 714 C CA . ILE A 1 95 ? 19.565 -3.461 -11.286 1.00 95.62 95 ILE A CA 1
ATOM 715 C C . ILE A 1 95 ? 21.051 -3.274 -10.955 1.00 95.62 95 ILE A C 1
ATOM 717 O O . ILE A 1 95 ? 21.774 -2.719 -11.779 1.00 95.62 95 ILE A O 1
ATOM 721 N N . SER A 1 96 ? 21.511 -3.706 -9.776 1.00 94.31 96 SER A N 1
ATOM 722 C CA . SER A 1 96 ? 22.896 -3.490 -9.340 1.00 94.31 96 SER A CA 1
ATOM 723 C C . SER A 1 96 ? 23.909 -4.446 -9.975 1.00 94.31 96 SER A C 1
ATOM 725 O O . SER A 1 96 ? 25.093 -4.119 -10.009 1.00 94.31 96 SER A O 1
ATOM 727 N N . ILE A 1 97 ? 23.465 -5.600 -10.484 1.00 95.50 97 ILE A N 1
ATOM 728 C CA . ILE A 1 97 ? 24.350 -6.616 -11.080 1.00 95.50 97 ILE A CA 1
ATOM 729 C C . ILE A 1 97 ? 24.344 -6.623 -12.613 1.00 95.50 97 ILE A C 1
ATOM 731 O O . ILE A 1 97 ? 25.259 -7.172 -13.222 1.00 95.50 97 ILE A O 1
ATOM 735 N N . VAL A 1 98 ? 23.325 -6.044 -13.255 1.00 93.75 98 VAL A N 1
ATOM 736 C CA . VAL A 1 98 ? 23.215 -6.024 -14.720 1.00 93.75 98 VAL A CA 1
ATOM 737 C C . VAL A 1 98 ? 23.771 -4.717 -15.289 1.00 93.75 98 VAL A C 1
ATOM 739 O O . VAL A 1 98 ? 23.481 -3.634 -14.785 1.00 93.75 98 VAL A O 1
ATOM 742 N N . ASN A 1 99 ? 24.517 -4.798 -16.398 1.00 91.81 99 ASN A N 1
ATOM 743 C CA . ASN A 1 99 ? 24.904 -3.605 -17.148 1.00 91.81 99 ASN A CA 1
ATOM 744 C C . ASN A 1 99 ? 23.668 -2.979 -17.815 1.00 91.81 99 ASN A C 1
ATOM 746 O O . ASN A 1 99 ? 23.078 -3.536 -18.740 1.00 91.81 99 ASN A O 1
ATOM 750 N N . ARG A 1 100 ? 23.273 -1.800 -17.336 1.00 89.75 100 ARG A N 1
ATOM 751 C CA . ARG A 1 100 ? 22.060 -1.110 -17.784 1.00 89.75 100 ARG A CA 1
ATOM 752 C C . ARG A 1 100 ? 22.187 -0.482 -19.167 1.00 89.75 100 ARG A C 1
ATOM 754 O O . ARG A 1 100 ? 21.159 -0.241 -19.791 1.00 89.75 100 ARG A O 1
ATOM 761 N N . GLU A 1 101 ? 23.405 -0.235 -19.640 1.00 88.31 101 GLU A N 1
ATOM 762 C CA . GLU A 1 101 ? 23.655 0.353 -20.962 1.00 88.31 101 GLU A CA 1
ATOM 763 C C . GLU A 1 101 ? 23.375 -0.645 -22.089 1.00 88.31 101 GLU A C 1
ATOM 765 O O . GLU A 1 101 ? 22.981 -0.254 -23.184 1.00 88.31 101 GLU A O 1
ATOM 770 N N . THR A 1 102 ? 23.524 -1.943 -21.811 1.00 91.19 102 THR A N 1
ATOM 771 C CA . THR A 1 102 ? 23.269 -3.021 -22.776 1.00 91.19 102 THR A CA 1
ATOM 772 C C . THR A 1 102 ? 21.865 -3.614 -22.654 1.00 91.19 102 THR A C 1
ATOM 774 O O . THR A 1 102 ? 21.453 -4.419 -23.492 1.00 91.19 102 THR A O 1
ATOM 777 N N . LEU A 1 103 ? 21.107 -3.228 -21.623 1.00 91.12 103 LEU A N 1
ATOM 778 C CA . LEU A 1 103 ? 19.753 -3.720 -21.413 1.00 91.12 103 LEU A CA 1
ATOM 779 C C . LEU A 1 103 ? 18.775 -3.138 -22.427 1.00 91.12 103 LEU A C 1
ATOM 781 O O . LEU A 1 103 ? 18.754 -1.944 -22.720 1.00 91.12 103 LEU A O 1
ATOM 785 N N . ASN A 1 104 ? 17.856 -3.993 -22.873 1.00 92.69 104 ASN A N 1
ATOM 786 C CA . ASN A 1 104 ? 16.688 -3.545 -23.607 1.00 92.69 104 ASN A CA 1
ATOM 787 C C . ASN A 1 104 ? 15.914 -2.501 -22.775 1.00 92.69 104 ASN A C 1
ATOM 789 O O . ASN A 1 104 ? 15.618 -2.728 -21.597 1.00 92.69 104 ASN A O 1
ATOM 793 N N . VAL A 1 105 ? 15.549 -1.380 -23.408 1.00 91.00 105 VAL A N 1
ATOM 794 C CA . VAL A 1 105 ? 14.855 -0.253 -22.764 1.00 91.00 105 VAL A CA 1
ATOM 795 C C . VAL A 1 105 ? 13.624 -0.689 -21.964 1.00 91.00 105 VAL A C 1
ATOM 797 O O . VAL A 1 105 ? 13.430 -0.216 -20.849 1.00 91.00 105 VAL A O 1
ATOM 800 N N . TYR A 1 106 ? 12.840 -1.647 -22.467 1.00 93.12 106 TYR A N 1
ATOM 801 C CA . TYR A 1 106 ? 11.625 -2.127 -21.807 1.00 93.12 106 TYR A CA 1
ATOM 802 C C . TYR A 1 106 ? 11.933 -2.934 -20.541 1.00 93.12 106 TYR A C 1
ATOM 804 O O . TYR A 1 106 ? 11.222 -2.803 -19.548 1.00 93.12 106 TYR A O 1
ATOM 812 N N . VAL A 1 107 ? 13.012 -3.724 -20.545 1.00 94.00 107 VAL A N 1
ATOM 813 C CA . VAL A 1 107 ? 13.463 -4.492 -19.371 1.00 94.00 107 VAL A CA 1
ATOM 814 C C . VAL A 1 107 ? 14.004 -3.548 -18.301 1.00 94.00 107 VAL A C 1
ATOM 816 O O . VAL A 1 107 ? 13.639 -3.663 -17.132 1.00 94.00 107 VAL A O 1
ATOM 819 N N . ASN A 1 108 ? 14.817 -2.566 -18.697 1.00 94.06 108 ASN A N 1
ATOM 820 C CA . ASN A 1 108 ? 15.312 -1.541 -17.779 1.00 94.06 108 ASN A CA 1
ATOM 821 C C . ASN A 1 108 ? 14.151 -0.735 -17.164 1.00 94.06 108 ASN A C 1
ATOM 823 O O . ASN A 1 108 ? 14.112 -0.546 -15.948 1.00 94.06 108 ASN A O 1
ATOM 827 N N . SER A 1 109 ? 13.167 -0.320 -17.972 1.00 93.50 109 SER A N 1
ATOM 828 C CA . SER A 1 109 ? 11.949 0.334 -17.479 1.00 93.50 109 SER A CA 1
ATOM 829 C C . SER A 1 109 ? 11.153 -0.563 -16.533 1.00 93.50 109 SER A C 1
ATOM 831 O O . SER A 1 109 ? 10.728 -0.088 -15.485 1.00 93.50 109 SER A O 1
ATOM 833 N N . PHE A 1 110 ? 10.980 -1.848 -16.854 1.00 95.75 110 PHE A N 1
ATOM 834 C CA . PHE A 1 110 ? 10.280 -2.803 -15.995 1.00 95.75 110 PHE A CA 1
ATOM 835 C C . PHE A 1 110 ? 10.933 -2.905 -14.612 1.00 95.75 110 PHE A C 1
ATOM 837 O O . PHE A 1 110 ? 10.245 -2.750 -13.607 1.00 95.75 110 PHE A O 1
ATOM 844 N N . LEU A 1 111 ? 12.256 -3.093 -14.544 1.00 96.44 111 LEU A N 1
ATOM 845 C CA . LEU A 1 111 ? 12.981 -3.213 -13.273 1.00 96.44 111 LEU A CA 1
ATOM 846 C C . LEU A 1 111 ? 12.892 -1.934 -12.430 1.00 96.44 111 LEU A C 1
ATOM 848 O O . LEU A 1 111 ? 12.616 -1.999 -11.231 1.00 96.44 111 LEU A O 1
ATOM 852 N N . LEU A 1 112 ? 13.084 -0.766 -13.054 1.00 96.06 112 LEU A N 1
ATOM 853 C CA . LEU A 1 112 ? 12.961 0.523 -12.368 1.00 96.06 112 LEU A CA 1
ATOM 854 C C . LEU A 1 112 ? 11.549 0.751 -11.825 1.00 96.06 112 LEU A C 1
ATOM 856 O O . LEU A 1 112 ? 11.385 1.204 -10.693 1.00 96.06 112 LEU A O 1
ATOM 860 N N . LEU A 1 113 ? 10.533 0.442 -12.631 1.00 95.81 113 LEU A N 1
ATOM 861 C CA . LEU A 1 113 ? 9.137 0.591 -12.241 1.00 95.81 113 LEU A CA 1
ATOM 862 C C . LEU A 1 113 ? 8.767 -0.397 -11.135 1.00 95.81 113 LEU A C 1
ATOM 864 O O . LEU A 1 113 ? 8.102 0.008 -10.190 1.00 95.81 113 LEU A O 1
ATOM 868 N N . MET A 1 114 ? 9.225 -1.649 -11.200 1.00 97.94 114 MET A N 1
ATOM 869 C CA . MET A 1 114 ? 9.015 -2.636 -10.135 1.00 97.94 114 MET A CA 1
ATOM 870 C C . MET A 1 114 ? 9.621 -2.167 -8.813 1.00 97.94 114 MET A C 1
ATOM 872 O O . MET A 1 114 ? 8.940 -2.224 -7.789 1.00 97.94 114 MET A O 1
ATOM 876 N N . LEU A 1 115 ? 10.853 -1.648 -8.834 1.00 98.00 115 LEU A N 1
ATOM 877 C CA . LEU A 1 115 ? 11.493 -1.054 -7.661 1.00 98.00 115 LEU A CA 1
ATOM 878 C C . LEU A 1 115 ? 10.667 0.115 -7.109 1.00 98.00 115 LEU A C 1
ATO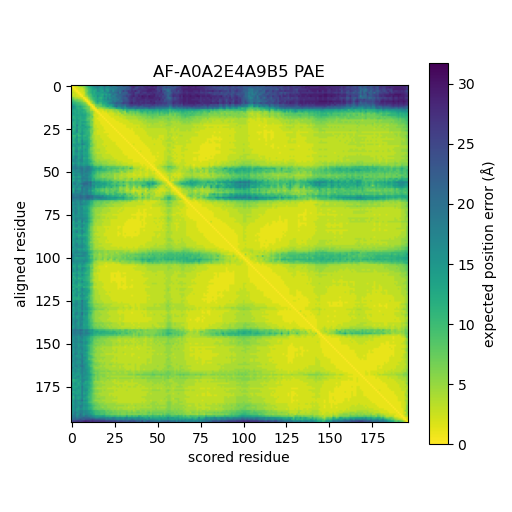M 880 O O . LEU A 1 115 ? 10.304 0.113 -5.931 1.00 98.00 115 LEU A O 1
ATOM 884 N N . LEU A 1 116 ? 10.356 1.100 -7.953 1.00 96.81 116 LEU A N 1
ATOM 885 C CA . LEU A 1 116 ? 9.684 2.330 -7.539 1.00 96.81 116 LEU A CA 1
ATOM 886 C C . LEU A 1 116 ? 8.257 2.069 -7.042 1.00 96.81 116 LEU A C 1
ATOM 888 O O . LEU A 1 116 ? 7.899 2.495 -5.945 1.00 96.81 116 LEU A O 1
ATOM 892 N N . ILE A 1 117 ? 7.449 1.364 -7.838 1.00 95.44 117 ILE A N 1
ATOM 893 C CA . ILE A 1 117 ? 6.032 1.125 -7.554 1.00 95.44 117 ILE A CA 1
ATOM 894 C C . ILE A 1 117 ? 5.890 0.265 -6.311 1.00 95.44 117 ILE A C 1
ATOM 896 O O . ILE A 1 117 ? 5.145 0.659 -5.424 1.00 95.44 117 ILE A O 1
ATOM 900 N N . ASN A 1 118 ? 6.619 -0.848 -6.184 1.00 97.69 118 ASN A N 1
ATOM 901 C CA . ASN A 1 118 ? 6.472 -1.690 -4.997 1.00 97.69 118 ASN A CA 1
ATOM 902 C C . ASN A 1 118 ? 6.995 -0.997 -3.730 1.00 97.69 118 ASN A C 1
ATOM 904 O O . ASN A 1 118 ? 6.381 -1.134 -2.677 1.00 97.69 118 ASN A O 1
ATOM 908 N N . SER A 1 119 ? 8.059 -0.189 -3.822 1.00 97.75 119 SER A N 1
ATOM 909 C CA . SER A 1 119 ? 8.544 0.586 -2.669 1.00 97.75 119 SER A CA 1
ATOM 910 C C . SER A 1 119 ? 7.504 1.601 -2.195 1.00 97.75 119 SER A C 1
ATOM 912 O O . SER A 1 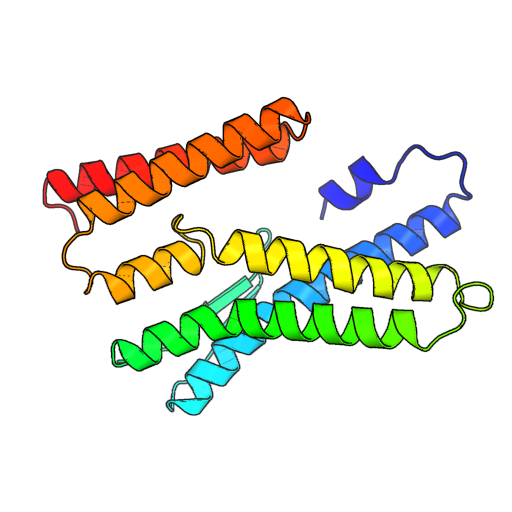119 ? 7.181 1.655 -1.009 1.00 97.75 119 SER A O 1
ATOM 914 N N . ILE A 1 120 ? 6.960 2.397 -3.123 1.00 95.25 120 ILE A N 1
ATOM 915 C CA . ILE A 1 120 ? 5.972 3.430 -2.799 1.00 95.25 120 ILE A CA 1
ATOM 916 C C . ILE A 1 120 ? 4.653 2.789 -2.367 1.00 95.25 120 ILE A C 1
ATOM 918 O O . ILE A 1 120 ? 4.101 3.177 -1.344 1.00 95.25 120 ILE A O 1
ATOM 922 N N . TRP A 1 121 ? 4.150 1.801 -3.107 1.00 93.88 121 TRP A N 1
ATOM 923 C CA . TRP A 1 121 ? 2.877 1.140 -2.822 1.00 93.88 121 TRP A CA 1
ATOM 924 C C . TRP A 1 121 ? 2.890 0.444 -1.460 1.00 93.88 121 TRP A C 1
ATOM 926 O O . TRP A 1 121 ? 1.959 0.642 -0.679 1.00 93.88 12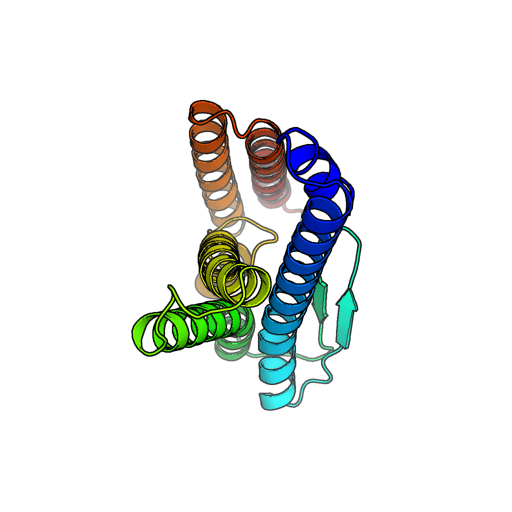1 TRP A O 1
ATOM 936 N N . SER A 1 122 ? 3.954 -0.293 -1.123 1.00 96.50 122 SER A N 1
ATOM 937 C CA . SER A 1 122 ? 4.095 -0.906 0.203 1.00 96.50 122 SER A CA 1
ATOM 938 C C . SER A 1 122 ? 4.221 0.135 1.314 1.00 96.50 122 SER A C 1
ATOM 940 O O . SER A 1 122 ? 3.573 -0.002 2.351 1.00 96.50 122 SER A O 1
ATOM 942 N N . ALA A 1 123 ? 5.006 1.199 1.111 1.00 96.81 123 ALA A N 1
ATOM 943 C CA . ALA A 1 123 ? 5.152 2.262 2.106 1.00 96.81 123 ALA A CA 1
ATOM 944 C C . ALA A 1 123 ? 3.833 3.010 2.352 1.00 96.81 123 ALA A C 1
ATOM 946 O O . ALA A 1 123 ? 3.474 3.265 3.502 1.00 96.81 123 ALA A O 1
ATOM 947 N N . LEU A 1 124 ? 3.085 3.318 1.288 1.00 94.94 124 LEU A N 1
ATOM 948 C CA . LEU A 1 124 ? 1.765 3.935 1.389 1.00 94.94 124 LEU A CA 1
ATOM 949 C C . LEU A 1 124 ? 0.775 3.010 2.095 1.00 94.94 124 LEU A C 1
ATOM 951 O O . LEU A 1 124 ? 0.053 3.474 2.973 1.00 94.94 124 LEU A O 1
ATOM 955 N N . ASN A 1 125 ? 0.771 1.712 1.776 1.00 95.75 125 ASN A N 1
ATOM 956 C CA . ASN A 1 125 ? -0.113 0.760 2.444 1.00 95.75 125 ASN A CA 1
ATOM 957 C C . ASN A 1 125 ? 0.189 0.610 3.932 1.00 95.75 125 ASN A C 1
ATOM 959 O O . ASN A 1 125 ? -0.727 0.320 4.685 1.00 95.75 125 ASN A O 1
ATOM 963 N N . LEU A 1 126 ? 1.414 0.874 4.391 1.00 97.06 126 LEU A N 1
ATOM 964 C CA . LEU A 1 126 ? 1.753 0.878 5.818 1.00 97.06 126 LEU A CA 1
ATOM 965 C C . LEU A 1 126 ? 1.369 2.165 6.559 1.00 97.06 126 LEU A C 1
ATOM 967 O O . LEU A 1 126 ? 1.531 2.229 7.782 1.00 97.06 126 LEU A O 1
ATOM 971 N N . LEU A 1 127 ? 0.833 3.180 5.876 1.00 97.31 127 LEU A N 1
ATOM 972 C CA . LEU A 1 127 ? 0.315 4.360 6.561 1.00 97.31 127 LEU A CA 1
ATOM 973 C C . LEU A 1 127 ? -0.864 3.971 7.475 1.00 97.31 127 LEU A C 1
ATOM 975 O O . LEU A 1 127 ? -1.708 3.164 7.080 1.00 97.31 127 LEU A O 1
ATOM 979 N N . PRO A 1 128 ? -0.975 4.560 8.681 1.00 96.94 128 PRO A N 1
ATOM 980 C CA . PRO A 1 128 ? -2.023 4.261 9.661 1.00 96.94 128 PRO A CA 1
ATOM 981 C C . PRO A 1 128 ? -3.405 4.828 9.275 1.00 96.94 128 PRO A C 1
ATOM 983 O O . PRO A 1 128 ? -4.082 5.443 10.094 1.00 96.94 128 PRO A O 1
ATOM 986 N N . ILE A 1 129 ? -3.833 4.636 8.029 1.00 97.12 129 ILE A N 1
ATOM 987 C CA . ILE A 1 129 ? -5.051 5.187 7.425 1.00 97.12 129 ILE A CA 1
ATOM 988 C C . ILE A 1 129 ? -5.947 4.015 7.024 1.00 97.12 129 ILE A C 1
ATOM 990 O O . ILE A 1 129 ? -5.502 3.136 6.299 1.00 97.12 129 ILE A O 1
ATOM 994 N N . LEU A 1 130 ? -7.213 3.976 7.442 1.00 93.44 130 LEU A N 1
ATOM 995 C CA . LEU A 1 130 ? -8.150 2.984 6.898 1.00 93.44 130 LEU A CA 1
ATOM 996 C C . LEU A 1 130 ? -8.612 3.398 5.491 1.00 93.44 130 LEU A C 1
ATOM 998 O O . LEU A 1 130 ? -8.822 4.593 5.275 1.00 93.44 130 LEU A O 1
ATOM 1002 N N . PRO A 1 131 ? -8.815 2.457 4.553 1.00 92.31 131 PRO A N 1
ATOM 1003 C CA . PRO A 1 131 ? -8.761 0.996 4.707 1.00 92.31 131 PRO A CA 1
ATOM 1004 C C . PRO A 1 131 ? -7.374 0.352 4.487 1.00 92.31 131 PRO A C 1
ATOM 1006 O O . PRO A 1 131 ? -7.304 -0.874 4.426 1.00 92.31 131 PRO A O 1
ATOM 1009 N N . LEU A 1 132 ? -6.293 1.136 4.380 1.00 94.88 132 LEU A N 1
ATOM 1010 C CA . LEU A 1 132 ? -4.938 0.624 4.122 1.00 94.88 132 LEU A CA 1
ATOM 1011 C C . LEU A 1 132 ? -4.458 -0.336 5.221 1.00 94.88 132 LEU A C 1
ATOM 1013 O O . LEU A 1 132 ? -4.904 -0.270 6.376 1.00 94.88 132 LEU A O 1
ATOM 1017 N N . ASP A 1 133 ? -3.497 -1.189 4.869 1.00 96.00 133 ASP A N 1
ATOM 1018 C CA . ASP A 1 133 ? -2.953 -2.221 5.756 1.00 96.00 133 ASP A CA 1
ATOM 1019 C C . ASP A 1 133 ? -2.418 -1.650 7.070 1.00 96.00 133 ASP A C 1
ATOM 1021 O O . ASP A 1 133 ? -2.684 -2.190 8.137 1.00 96.00 133 ASP A O 1
ATOM 1025 N N . GLY A 1 134 ? -1.736 -0.511 7.052 1.00 95.94 134 GLY A N 1
ATOM 1026 C CA . GLY A 1 134 ? -1.218 0.155 8.242 1.00 95.94 134 GLY A CA 1
ATOM 1027 C C . GLY A 1 134 ? -2.326 0.621 9.184 1.00 95.94 134 GLY A C 1
ATOM 1028 O O . GLY A 1 134 ? -2.180 0.537 10.406 1.00 95.94 134 GLY A O 1
ATOM 1029 N N . GLY A 1 135 ? -3.472 1.047 8.645 1.00 95.50 135 GLY A N 1
ATOM 1030 C CA . GLY A 1 135 ? -4.663 1.370 9.431 1.00 95.50 135 GLY A CA 1
ATOM 1031 C C . GLY A 1 135 ? -5.271 0.134 10.097 1.00 95.50 135 GLY A C 1
ATOM 1032 O O . GLY A 1 135 ? -5.657 0.179 11.272 1.00 95.50 135 GLY A O 1
ATOM 1033 N N . GLN A 1 136 ? -5.309 -0.992 9.379 1.00 94.50 136 GLN A N 1
ATOM 1034 C CA . GLN A 1 136 ? -5.749 -2.277 9.930 1.00 94.50 136 GLN A CA 1
ATOM 1035 C C . GLN A 1 136 ? -4.763 -2.792 10.986 1.00 94.50 136 GLN A C 1
ATOM 1037 O O . GLN A 1 136 ? -5.166 -3.171 12.085 1.00 94.50 136 GLN A O 1
ATOM 1042 N N . LEU A 1 137 ? -3.462 -2.724 10.709 1.00 96.19 137 LEU A N 1
ATOM 1043 C CA . LEU A 1 137 ? -2.388 -3.095 11.622 1.00 96.19 137 LEU A CA 1
ATOM 1044 C C . LEU A 1 137 ? -2.470 -2.288 12.918 1.00 96.19 137 LEU A C 1
ATOM 1046 O O . LEU A 1 137 ? -2.433 -2.872 14.002 1.00 96.19 137 LEU A O 1
ATOM 1050 N N . LEU A 1 138 ? -2.660 -0.969 12.821 1.00 95.69 138 LEU A N 1
ATOM 1051 C CA . LEU A 1 138 ? -2.880 -0.111 13.982 1.00 95.69 138 LEU A CA 1
ATOM 1052 C C . LEU A 1 138 ? -4.120 -0.552 14.771 1.00 95.69 138 LEU A C 1
ATOM 1054 O O . LEU A 1 138 ? -4.071 -0.613 15.998 1.00 95.69 138 LEU A O 1
ATOM 1058 N N . SER A 1 139 ? -5.210 -0.919 14.092 1.00 92.38 139 SER A N 1
ATOM 1059 C CA . SER A 1 139 ? -6.408 -1.462 14.744 1.00 92.38 139 SER A CA 1
ATOM 1060 C C . SER A 1 139 ? -6.090 -2.695 15.588 1.00 92.38 139 SER A C 1
ATOM 1062 O O . SER A 1 139 ? -6.467 -2.757 16.763 1.00 92.38 139 SER A O 1
ATOM 1064 N N . HIS A 1 140 ? -5.340 -3.641 15.017 1.00 93.19 140 HIS A N 1
ATOM 1065 C CA . HIS A 1 140 ? -4.895 -4.833 15.726 1.00 93.19 140 HIS A CA 1
ATOM 1066 C C . HIS A 1 140 ? -3.986 -4.458 16.902 1.00 93.19 140 HIS A C 1
ATOM 1068 O O . HIS A 1 140 ? -4.213 -4.930 18.015 1.00 93.19 140 HIS A O 1
ATOM 1074 N N . ILE A 1 141 ? -3.020 -3.550 16.724 1.00 93.69 141 ILE A N 1
ATOM 1075 C CA . ILE A 1 141 ? -2.135 -3.070 17.801 1.00 93.69 141 ILE A CA 1
ATOM 1076 C C . ILE A 1 141 ? -2.942 -2.440 18.946 1.00 93.69 141 ILE A C 1
ATOM 1078 O O . ILE A 1 141 ? -2.656 -2.699 20.113 1.00 93.69 141 ILE A O 1
ATOM 1082 N N . MET A 1 142 ? -4.003 -1.698 18.645 1.00 92.38 142 MET A N 1
ATOM 1083 C CA . MET A 1 142 ? -4.862 -1.053 19.642 1.00 92.38 142 MET A CA 1
ATOM 1084 C C . MET A 1 142 ? -5.924 -1.982 20.255 1.00 92.38 142 MET A C 1
ATOM 1086 O O . MET A 1 142 ? -6.818 -1.500 20.957 1.00 92.38 142 MET A O 1
ATOM 1090 N N . TYR A 1 143 ? -5.837 -3.295 20.012 1.00 88.56 143 TYR A N 1
ATOM 1091 C CA . TYR A 1 143 ? -6.800 -4.308 20.466 1.00 88.56 143 TYR A CA 1
ATOM 1092 C C . TYR A 1 143 ? -8.232 -4.044 19.993 1.00 88.56 143 TYR A C 1
ATOM 1094 O O . TYR A 1 143 ? -9.172 -4.502 20.632 1.00 88.56 143 TYR A O 1
ATOM 1102 N N . GLU A 1 144 ? -8.409 -3.241 18.941 1.00 84.56 144 GLU A N 1
ATOM 1103 C CA . GLU A 1 144 ? -9.727 -2.794 18.473 1.00 84.56 144 GLU A CA 1
ATOM 1104 C C . GLU A 1 144 ? -10.526 -2.010 19.558 1.00 84.56 144 GLU A C 1
ATOM 1106 O O . GLU A 1 144 ? -11.686 -1.673 19.360 1.00 84.56 144 GLU A O 1
ATOM 1111 N N . LYS A 1 145 ? -9.888 -1.628 20.685 1.00 87.81 145 LYS A N 1
ATOM 1112 C CA . LYS A 1 145 ? -10.521 -0.985 21.861 1.00 87.81 145 LYS A CA 1
ATOM 1113 C C . LYS A 1 145 ? -10.534 0.537 21.832 1.00 87.81 145 LYS A C 1
ATOM 1115 O O . LYS A 1 145 ? -11.314 1.160 22.544 1.00 87.81 145 LYS A O 1
ATOM 1120 N N . LYS A 1 146 ? -9.643 1.159 21.050 1.00 91.25 146 LYS A N 1
ATOM 1121 C CA . LYS A 1 146 ? -9.533 2.632 20.934 1.00 91.25 146 LYS A CA 1
ATOM 1122 C C . LYS A 1 146 ? -9.862 3.168 19.538 1.00 91.25 146 LYS A C 1
ATOM 1124 O O . LYS A 1 146 ? -9.081 3.912 18.941 1.00 91.25 146 LYS A O 1
ATOM 1129 N N . PRO A 1 147 ? -11.013 2.809 18.986 1.00 91.19 147 PRO A N 1
ATOM 1130 C CA . PRO A 1 147 ? -11.281 3.048 17.580 1.00 91.19 147 PRO A CA 1
ATOM 1131 C C . PRO A 1 147 ? -11.636 4.509 17.208 1.00 91.19 147 PRO A C 1
ATOM 1133 O O . PRO A 1 147 ? -11.396 4.898 16.065 1.00 91.19 147 PRO A O 1
ATOM 1136 N N . VAL A 1 148 ? -12.064 5.361 18.159 1.00 93.31 148 VAL A N 1
ATOM 1137 C CA . VAL A 1 148 ? -12.098 6.835 17.965 1.00 93.31 148 VAL A CA 1
ATOM 1138 C C . VAL A 1 148 ? -10.686 7.377 17.730 1.00 93.31 148 VAL A C 1
ATOM 1140 O O . VAL A 1 148 ? -10.449 8.131 16.790 1.00 93.31 148 VAL A O 1
ATOM 1143 N N . LEU A 1 149 ? -9.729 6.979 18.575 1.00 94.31 149 LEU A N 1
ATOM 1144 C CA . LEU A 1 149 ? -8.335 7.412 18.466 1.00 94.31 149 LEU A CA 1
ATOM 1145 C C . LEU A 1 149 ? -7.702 6.904 17.165 1.00 94.31 149 LEU A C 1
ATOM 1147 O O . LEU A 1 149 ? -7.049 7.681 16.478 1.00 94.31 149 LEU A O 1
ATOM 1151 N N . ARG A 1 150 ? -7.964 5.649 16.782 1.00 94.12 150 ARG A N 1
ATOM 1152 C CA . ARG A 1 150 ? -7.553 5.089 15.484 1.00 94.12 150 ARG A CA 1
ATOM 1153 C C . ARG A 1 150 ? -8.037 5.951 14.315 1.00 94.12 150 ARG A C 1
ATOM 1155 O O . ARG A 1 150 ? -7.230 6.332 13.475 1.00 94.12 150 ARG A O 1
ATOM 1162 N N . GLY A 1 151 ? -9.332 6.278 14.274 1.00 94.25 151 GLY A N 1
ATOM 1163 C CA . GLY A 1 151 ? -9.892 7.100 13.198 1.00 94.25 151 GLY A CA 1
ATOM 1164 C C . GLY A 1 151 ? -9.310 8.517 13.177 1.00 94.25 151 GLY A C 1
ATOM 1165 O O . GLY A 1 151 ? -9.023 9.040 12.107 1.00 94.25 151 GLY A O 1
ATOM 1166 N N . LYS A 1 152 ? -9.032 9.119 14.344 1.00 96.50 152 LYS A N 1
ATOM 1167 C CA . LYS A 1 152 ? -8.334 10.415 14.418 1.00 96.50 152 LYS A CA 1
ATOM 1168 C C . LYS A 1 152 ? -6.903 10.343 13.883 1.00 96.50 152 LYS A C 1
ATOM 1170 O O . LYS A 1 152 ? -6.521 11.218 13.114 1.00 96.50 152 LYS A O 1
ATOM 1175 N N . ILE A 1 153 ? -6.136 9.313 14.257 1.00 97.06 153 ILE A N 1
ATOM 1176 C CA . ILE A 1 153 ? -4.775 9.097 13.741 1.00 97.06 153 ILE A CA 1
ATOM 1177 C C . ILE A 1 153 ? -4.822 8.987 12.215 1.00 97.06 153 ILE A C 1
ATOM 1179 O O . ILE A 1 153 ? -4.152 9.759 11.536 1.00 97.06 153 ILE A O 1
ATOM 1183 N N . GLY A 1 154 ? -5.684 8.118 11.678 1.00 97.19 154 GLY A N 1
ATOM 1184 C CA . GLY A 1 154 ? -5.824 7.953 10.231 1.00 97.19 154 GLY A CA 1
ATOM 1185 C C . GLY A 1 154 ? -6.262 9.225 9.513 1.00 97.19 154 GLY A C 1
ATOM 1186 O O . GLY A 1 154 ? -5.708 9.551 8.467 1.00 97.19 154 GLY A O 1
ATOM 1187 N N . ALA A 1 155 ? -7.191 9.992 10.089 1.00 97.69 155 ALA A N 1
ATOM 1188 C CA . ALA A 1 155 ? -7.639 11.258 9.515 1.00 97.69 155 ALA A CA 1
ATOM 1189 C C . ALA A 1 155 ? -6.505 12.287 9.432 1.00 97.69 155 ALA A C 1
ATOM 1191 O O . ALA A 1 155 ? -6.298 12.895 8.383 1.00 97.69 155 ALA A O 1
ATOM 1192 N N . ILE A 1 156 ? -5.745 12.451 10.519 1.00 98.19 156 ILE A N 1
ATOM 1193 C CA . ILE A 1 156 ? -4.622 13.393 10.583 1.00 98.19 156 ILE A CA 1
ATOM 1194 C C . ILE A 1 156 ? -3.514 12.964 9.621 1.00 98.19 156 ILE A C 1
ATOM 1196 O O . ILE A 1 156 ? -3.032 13.785 8.842 1.00 98.19 156 ILE A O 1
ATOM 1200 N N . THR A 1 157 ? -3.129 11.684 9.623 1.00 97.94 157 THR A N 1
ATOM 1201 C CA . THR A 1 157 ? -2.083 11.185 8.724 1.00 97.94 157 THR A CA 1
ATOM 1202 C C . THR A 1 157 ? -2.476 11.348 7.256 1.00 97.94 157 THR A C 1
ATOM 1204 O O . THR A 1 157 ? -1.663 11.817 6.459 1.00 97.94 157 THR A O 1
ATOM 1207 N N . ALA A 1 158 ? -3.723 11.036 6.897 1.00 97.69 158 ALA A N 1
ATOM 1208 C CA . ALA A 1 158 ? -4.220 11.224 5.538 1.00 97.69 158 ALA A CA 1
ATOM 1209 C C . ALA A 1 158 ? -4.282 12.707 5.136 1.00 97.69 158 ALA A C 1
ATOM 1211 O O . ALA A 1 158 ? -3.918 13.043 4.011 1.00 97.69 158 ALA A O 1
ATOM 1212 N N . ALA A 1 159 ? -4.665 13.608 6.048 1.00 98.06 159 ALA A N 1
ATOM 1213 C CA . ALA A 1 159 ? -4.678 15.047 5.787 1.00 98.06 159 ALA A CA 1
ATOM 1214 C C . ALA A 1 159 ? -3.263 15.604 5.552 1.00 98.06 159 ALA A C 1
ATOM 1216 O O . ALA A 1 159 ? -3.051 16.364 4.608 1.00 98.06 159 ALA A O 1
ATOM 1217 N N . ILE A 1 160 ? -2.277 15.186 6.356 1.00 98.19 160 ILE A N 1
ATOM 1218 C CA . ILE A 1 160 ? -0.868 15.564 6.158 1.00 98.19 160 ILE A CA 1
ATOM 1219 C C . ILE A 1 160 ? -0.369 15.066 4.796 1.00 98.19 160 ILE A C 1
ATOM 1221 O O . ILE A 1 160 ? 0.235 15.835 4.047 1.00 98.19 160 ILE A O 1
ATOM 1225 N N . ALA A 1 161 ? -0.661 13.810 4.445 1.00 97.25 161 ALA A N 1
ATOM 1226 C CA . ALA A 1 161 ? -0.307 13.254 3.142 1.00 97.25 161 ALA A CA 1
ATOM 1227 C C . ALA A 1 161 ? -0.975 14.024 1.988 1.00 97.25 161 ALA A C 1
ATOM 1229 O O . ALA A 1 161 ? -0.311 14.333 1.001 1.00 97.25 161 ALA A O 1
ATOM 1230 N N . ALA A 1 162 ? -2.249 14.404 2.127 1.00 97.38 162 ALA A N 1
ATOM 1231 C CA . ALA A 1 162 ? -2.965 15.199 1.132 1.00 97.38 162 ALA A CA 1
ATOM 1232 C C . ALA A 1 162 ? -2.306 16.568 0.899 1.00 97.38 162 ALA A C 1
ATOM 1234 O O . ALA A 1 162 ? -2.066 16.944 -0.247 1.00 97.38 162 ALA A O 1
ATOM 1235 N N . LEU A 1 163 ? -1.960 17.287 1.973 1.00 97.88 163 LEU A N 1
ATOM 1236 C CA . LEU A 1 163 ? -1.280 18.586 1.889 1.00 97.88 163 LEU A CA 1
ATOM 1237 C C . LEU A 1 163 ? 0.115 18.463 1.267 1.00 97.88 163 LEU A C 1
ATOM 1239 O O . LEU A 1 163 ? 0.497 19.285 0.432 1.00 97.88 163 LEU A O 1
ATOM 1243 N N . PHE A 1 164 ? 0.863 17.420 1.637 1.00 96.56 164 PHE A N 1
ATOM 1244 C CA . PHE A 1 164 ? 2.158 17.122 1.031 1.00 96.56 164 PHE A CA 1
ATOM 1245 C C . PHE A 1 164 ? 2.017 16.869 -0.475 1.00 96.56 164 PHE A C 1
ATOM 1247 O O . PHE A 1 164 ? 2.695 17.510 -1.270 1.00 96.56 164 PHE A O 1
ATOM 1254 N N . LEU A 1 165 ? 1.095 15.998 -0.889 1.00 96.06 165 LEU A N 1
ATOM 1255 C CA . LEU A 1 165 ? 0.856 15.682 -2.301 1.00 96.06 165 LEU A CA 1
ATOM 1256 C C . LEU A 1 165 ? 0.389 16.906 -3.099 1.00 96.06 165 LEU A C 1
ATOM 1258 O O . LEU A 1 165 ? 0.820 17.095 -4.237 1.00 96.06 165 LEU A O 1
ATOM 1262 N N . PHE A 1 166 ? -0.433 17.762 -2.490 1.00 95.81 166 PHE A N 1
ATOM 1263 C CA . PHE A 1 166 ? -0.875 19.017 -3.090 1.00 95.81 166 PHE A CA 1
ATOM 1264 C C . PHE A 1 166 ? 0.302 19.962 -3.358 1.00 95.81 166 PHE A C 1
ATOM 1266 O O . PHE A 1 166 ? 0.415 20.495 -4.460 1.00 95.81 166 PHE A O 1
ATOM 1273 N N . LYS A 1 167 ? 1.231 20.099 -2.400 1.00 96.75 167 LYS A N 1
ATOM 1274 C CA . LYS A 1 167 ? 2.444 20.926 -2.546 1.00 96.75 167 LYS A CA 1
ATOM 1275 C C . LYS A 1 167 ? 3.294 20.529 -3.761 1.00 96.75 167 LYS A C 1
ATOM 1277 O O . LYS A 1 167 ? 3.919 21.393 -4.367 1.00 96.75 167 LYS A O 1
ATOM 1282 N N . TYR A 1 168 ? 3.315 19.246 -4.122 1.00 94.69 168 TYR A N 1
ATOM 1283 C CA . TYR A 1 168 ? 4.062 18.724 -5.274 1.00 94.69 168 TYR A CA 1
ATOM 1284 C C . TYR A 1 168 ? 3.201 18.550 -6.539 1.00 94.69 168 TYR A C 1
ATOM 1286 O O . TYR A 1 168 ? 3.604 17.840 -7.456 1.00 94.69 168 TYR A O 1
ATOM 1294 N N . ASN A 1 169 ? 2.033 19.199 -6.613 1.00 93.62 169 ASN A N 1
ATOM 1295 C CA . ASN A 1 169 ? 1.108 19.165 -7.756 1.00 93.62 169 ASN A CA 1
ATOM 1296 C C . ASN A 1 169 ? 0.534 17.777 -8.103 1.00 93.62 169 ASN A C 1
ATOM 1298 O O . ASN A 1 169 ? -0.022 17.584 -9.185 1.00 93.62 169 ASN A O 1
ATOM 1302 N N . TYR A 1 170 ? 0.560 16.816 -7.177 1.00 92.88 170 TYR A N 1
ATOM 1303 C CA . TYR A 1 170 ? -0.135 15.536 -7.341 1.00 92.88 170 TYR A CA 1
ATOM 1304 C C . TYR A 1 170 ? -1.618 15.679 -6.971 1.00 92.88 170 TYR A C 1
ATOM 1306 O O . TYR A 1 170 ? -2.104 15.034 -6.041 1.00 92.88 170 TYR A O 1
ATOM 1314 N N . ILE A 1 171 ? -2.344 16.538 -7.697 1.00 93.50 171 ILE A N 1
ATOM 1315 C CA . ILE A 1 171 ? -3.711 16.984 -7.361 1.00 93.50 171 ILE A CA 1
ATOM 1316 C C . ILE A 1 171 ? -4.664 15.799 -7.170 1.00 93.50 171 ILE A C 1
ATOM 1318 O O . ILE A 1 171 ? -5.368 15.724 -6.166 1.00 93.50 171 ILE A O 1
ATOM 1322 N N . PHE A 1 172 ? -4.655 14.838 -8.098 1.00 91.62 172 PHE A N 1
ATOM 1323 C CA . PHE A 1 172 ? -5.512 13.655 -8.005 1.00 91.62 172 PHE A CA 1
ATOM 1324 C C . PHE A 1 172 ? -5.245 12.845 -6.726 1.00 91.62 172 PHE A C 1
ATOM 1326 O O . PHE A 1 172 ? -6.177 12.494 -6.003 1.00 91.62 172 PHE A O 1
ATOM 1333 N N . ALA A 1 173 ? -3.972 12.594 -6.405 1.00 91.19 173 ALA A N 1
ATOM 1334 C CA . ALA A 1 173 ? -3.596 11.867 -5.196 1.00 91.19 173 ALA A CA 1
ATOM 1335 C C . ALA A 1 173 ? -3.933 12.670 -3.928 1.00 91.19 173 ALA A C 1
ATOM 1337 O O . ALA A 1 173 ? -4.438 12.103 -2.963 1.00 91.19 173 ALA A O 1
ATOM 1338 N N . ALA A 1 174 ? -3.734 13.991 -3.943 1.00 94.75 174 ALA A N 1
ATOM 1339 C CA . ALA A 1 174 ? -4.105 14.870 -2.839 1.00 94.75 174 ALA A CA 1
ATOM 1340 C C . ALA A 1 174 ? -5.611 14.812 -2.540 1.00 94.75 174 ALA A C 1
ATOM 1342 O O . ALA A 1 174 ? -5.998 14.677 -1.380 1.00 94.75 174 ALA A O 1
ATOM 1343 N N . ILE A 1 175 ? -6.459 14.829 -3.575 1.00 95.69 175 ILE A N 1
ATOM 1344 C CA . ILE A 1 175 ? -7.915 14.678 -3.430 1.00 95.69 175 ILE A CA 1
ATOM 1345 C C . ILE A 1 175 ? -8.263 13.304 -2.843 1.00 95.69 175 ILE A C 1
ATOM 1347 O O . ILE A 1 175 ? -9.063 13.225 -1.912 1.00 95.69 175 ILE A O 1
ATOM 1351 N N . MET A 1 176 ? -7.641 12.227 -3.334 1.00 94.69 176 MET A N 1
ATOM 1352 C CA . MET A 1 176 ? -7.850 10.872 -2.803 1.00 94.69 176 MET A CA 1
ATOM 1353 C C . MET A 1 176 ? -7.472 10.762 -1.321 1.00 94.69 176 MET A C 1
ATOM 1355 O O . MET A 1 176 ? -8.253 10.241 -0.526 1.00 94.69 176 MET A O 1
ATOM 1359 N N . PHE A 1 177 ? -6.324 11.307 -0.915 1.00 96.25 177 PHE A N 1
ATOM 1360 C CA . PHE A 1 177 ? -5.925 11.329 0.495 1.00 96.25 177 PHE A CA 1
ATOM 1361 C C . PHE A 1 177 ? -6.802 12.259 1.345 1.00 96.25 177 PHE A C 1
ATOM 1363 O O . PHE A 1 177 ? -7.107 11.922 2.488 1.00 96.25 177 PHE A O 1
ATOM 1370 N N . GLY A 1 178 ? -7.286 13.375 0.795 1.00 97.50 178 GLY A N 1
ATOM 1371 C CA . GLY A 1 178 ? -8.274 14.232 1.458 1.00 97.50 178 GLY A CA 1
ATOM 1372 C C . GLY A 1 178 ? -9.597 13.501 1.708 1.00 97.50 178 GLY A C 1
ATOM 1373 O O . GLY A 1 178 ? -10.168 13.587 2.797 1.00 97.50 178 GLY A O 1
ATOM 1374 N N . PHE A 1 179 ? -10.046 12.699 0.742 1.00 97.19 179 PHE A N 1
ATOM 1375 C CA . PHE A 1 179 ? -11.211 11.834 0.905 1.00 97.19 179 PHE A CA 1
ATOM 1376 C C . PHE A 1 179 ? -10.982 10.743 1.963 1.00 97.19 179 PHE A C 1
ATOM 1378 O O . PHE A 1 179 ? -11.840 10.541 2.823 1.00 97.19 179 PHE A O 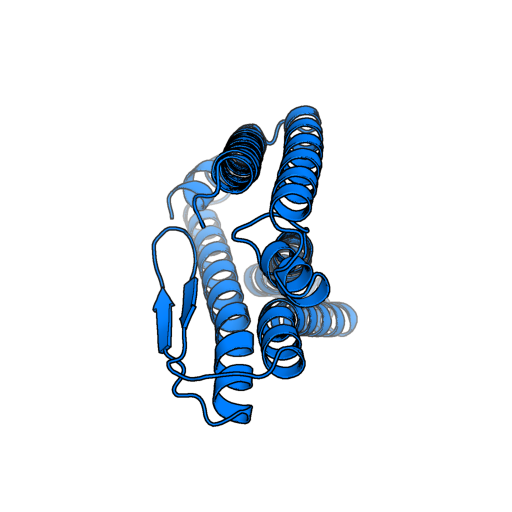1
ATOM 1385 N N . LEU A 1 180 ? -9.810 10.096 1.982 1.00 96.75 180 LEU A N 1
ATOM 1386 C CA . LEU A 1 180 ? -9.444 9.145 3.042 1.00 96.75 180 LEU A CA 1
ATOM 1387 C C . LEU A 1 180 ? -9.413 9.809 4.427 1.00 96.75 180 LEU A C 1
ATOM 1389 O O . LEU A 1 180 ? -9.868 9.210 5.407 1.00 96.75 180 LEU A O 1
ATOM 1393 N N . ALA A 1 181 ? -8.934 11.053 4.517 1.00 97.75 181 ALA A N 1
ATOM 1394 C CA . ALA A 1 181 ? -8.944 11.819 5.759 1.00 97.75 181 ALA A CA 1
ATOM 1395 C C . ALA A 1 181 ? -10.373 12.025 6.270 1.00 97.75 181 ALA A C 1
ATOM 1397 O O . ALA A 1 181 ? -10.672 11.742 7.434 1.00 97.75 181 ALA A O 1
ATOM 1398 N N . TYR A 1 182 ? -11.273 12.429 5.373 1.00 97.56 182 TYR A N 1
ATOM 1399 C CA . TYR A 1 182 ? -12.690 12.586 5.674 1.00 97.56 182 TYR A CA 1
ATOM 1400 C C . TYR A 1 182 ? -13.344 11.272 6.125 1.00 97.56 182 TYR A C 1
ATOM 1402 O O . TYR A 1 182 ? -14.034 11.248 7.146 1.00 97.56 182 TYR A O 1
ATOM 1410 N N . GLN A 1 183 ? -13.083 10.160 5.432 1.00 96.75 183 GLN A N 1
ATOM 1411 C CA . GLN A 1 183 ? -13.616 8.844 5.805 1.00 96.75 183 GLN A CA 1
ATOM 1412 C C . GLN A 1 183 ? -13.155 8.392 7.197 1.00 96.75 183 GLN A C 1
ATOM 1414 O O . GLN A 1 183 ? -13.963 7.902 7.991 1.00 96.75 183 GLN A O 1
ATOM 1419 N N . ASN A 1 184 ? -11.873 8.574 7.522 1.00 96.81 184 ASN A N 1
ATOM 1420 C CA . ASN A 1 184 ? -11.329 8.210 8.832 1.00 96.81 184 ASN A CA 1
ATOM 1421 C C . ASN A 1 184 ? -11.890 9.107 9.947 1.00 96.81 184 ASN A C 1
ATOM 1423 O O . ASN A 1 184 ? -12.208 8.613 11.033 1.00 96.81 184 ASN A O 1
ATOM 1427 N N . PHE A 1 185 ? -12.095 10.397 9.667 1.00 96.50 185 PHE A N 1
ATOM 1428 C CA . PHE A 1 185 ? -12.754 11.316 10.594 1.00 96.50 185 PHE A CA 1
ATOM 1429 C C . PHE A 1 185 ? -14.209 10.905 10.851 1.00 96.50 185 PHE A C 1
ATOM 1431 O O . PHE A 1 185 ? -14.620 10.767 12.003 1.00 96.50 185 PHE A O 1
ATOM 1438 N N . GLN A 1 186 ? -14.973 10.609 9.796 1.00 95.25 186 GLN A N 1
ATOM 1439 C CA . GLN A 1 186 ? -16.334 10.091 9.942 1.00 95.25 186 GLN A CA 1
ATOM 1440 C C . GLN A 1 186 ? -16.375 8.771 10.720 1.00 95.25 186 GLN A C 1
ATOM 1442 O O . GLN A 1 186 ? -17.288 8.549 11.516 1.00 95.25 186 GLN A O 1
ATOM 1447 N N . ALA A 1 187 ? -15.406 7.879 10.501 1.00 91.56 187 ALA A N 1
ATOM 1448 C CA . ALA A 1 187 ? -15.292 6.649 11.274 1.00 91.56 187 ALA A CA 1
ATOM 1449 C C . ALA A 1 187 ? -15.079 6.950 12.767 1.00 91.56 187 ALA A C 1
ATOM 1451 O O . ALA A 1 187 ? -15.754 6.342 13.591 1.00 91.56 187 ALA A O 1
ATOM 1452 N N . ALA A 1 188 ? -14.228 7.923 13.118 1.00 93.31 188 ALA A N 1
ATOM 1453 C CA . ALA A 1 188 ? -14.021 8.370 14.501 1.00 93.31 188 ALA A CA 1
ATOM 1454 C C . ALA A 1 188 ? -15.256 9.043 15.131 1.00 93.31 188 ALA A C 1
ATOM 1456 O O . ALA A 1 188 ? -15.440 8.995 16.348 1.00 93.31 188 ALA A O 1
ATOM 1457 N N . GLU A 1 189 ? -16.110 9.658 14.321 1.00 93.62 189 GLU A N 1
ATOM 1458 C CA . GLU A 1 189 ? -17.354 10.274 14.780 1.00 93.62 189 GLU A CA 1
ATOM 1459 C C . GLU A 1 189 ? -18.471 9.252 15.019 1.00 93.62 189 GLU A C 1
ATOM 1461 O O . GLU A 1 189 ? -19.128 9.291 16.061 1.00 93.62 189 GLU A O 1
ATOM 1466 N N . ARG A 1 190 ? -18.655 8.292 14.105 1.00 90.56 190 ARG A N 1
ATOM 1467 C CA . ARG A 1 190 ? -19.613 7.178 14.277 1.00 90.56 190 ARG A CA 1
ATOM 1468 C C . ARG A 1 190 ? -19.303 6.365 15.531 1.00 90.56 190 ARG A C 1
ATOM 1470 O O . ARG A 1 190 ? -20.162 6.165 16.386 1.00 90.56 190 ARG A O 1
ATOM 1477 N N . ALA A 1 191 ? -18.027 6.052 15.667 1.00 90.00 191 ALA A N 1
ATOM 1478 C CA . ALA A 1 191 ? -17.394 5.477 16.829 1.00 90.00 191 ALA A CA 1
ATOM 1479 C C . ALA A 1 191 ? -17.743 6.155 18.160 1.00 90.00 191 ALA A C 1
ATOM 1481 O O . ALA A 1 191 ? -18.128 5.506 19.133 1.00 90.00 191 ALA A O 1
ATOM 1482 N N . ARG A 1 192 ? -17.595 7.485 18.205 1.00 90.31 192 ARG A N 1
ATOM 1483 C CA . ARG A 1 192 ? -17.884 8.302 19.390 1.00 90.31 192 ARG A CA 1
ATOM 1484 C C . ARG A 1 192 ? -19.363 8.241 19.767 1.00 90.31 192 ARG A C 1
ATOM 1486 O O . ARG A 1 192 ? -19.690 8.305 20.945 1.00 90.31 192 ARG A O 1
ATOM 1493 N N . LYS A 1 193 ? -20.239 8.102 18.772 1.00 89.94 193 LYS A N 1
ATOM 1494 C CA . LYS A 1 193 ? -21.692 7.974 18.937 1.00 89.94 193 LYS A CA 1
ATOM 1495 C C . LYS A 1 193 ? -22.153 6.543 19.263 1.00 89.94 193 LYS A C 1
ATOM 1497 O O . LYS A 1 193 ? -23.35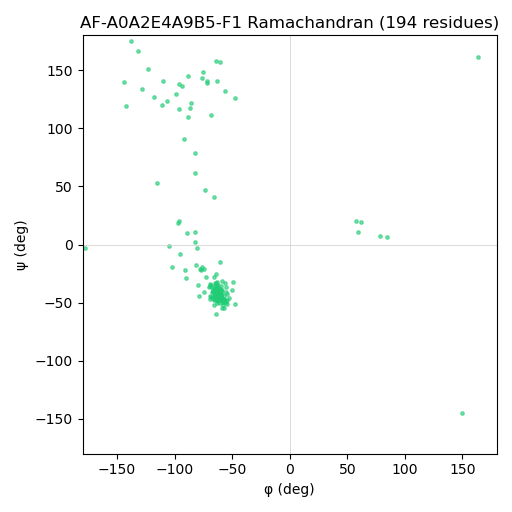1 6.329 19.385 1.00 89.94 193 LYS A O 1
ATOM 1502 N N . GLY A 1 194 ? -21.234 5.582 19.404 1.00 83.62 194 GLY A N 1
ATOM 1503 C CA . GLY A 1 194 ? -21.549 4.194 19.758 1.00 83.62 194 GLY A CA 1
ATOM 1504 C C . GLY A 1 194 ? -21.943 3.292 18.583 1.00 83.62 194 GLY A C 1
ATOM 1505 O O . GLY A 1 194 ? -22.308 2.146 18.817 1.00 83.62 194 GLY A O 1
ATOM 1506 N N . TYR A 1 195 ? -21.844 3.771 17.339 1.00 70.75 195 TYR A N 1
ATOM 1507 C CA . TYR A 1 195 ? -22.075 2.955 16.145 1.00 70.75 195 TYR A CA 1
ATOM 1508 C C . TYR A 1 195 ? -20.757 2.279 15.742 1.00 70.75 195 TYR A C 1
ATOM 1510 O O . TYR A 1 195 ? -19.827 2.970 15.309 1.00 70.75 195 TYR A O 1
ATOM 1518 N N . TRP A 1 196 ? -20.678 0.957 15.924 1.00 56.53 196 TRP A N 1
ATOM 1519 C CA . TRP A 1 196 ? -19.501 0.121 15.663 1.00 56.53 196 TRP A CA 1
ATOM 1520 C C . TRP A 1 196 ? -19.764 -0.925 14.594 1.00 56.53 196 TRP A C 1
ATOM 1522 O O . TRP A 1 196 ? -20.757 -1.666 14.751 1.00 56.53 196 TRP A O 1
#

Foldseek 3Di:
DVVLVVVQPDDPDDPVVSVLLSVLLVVLLVCLLCQLLVQLQVLCVVVVWDWDWAADPVGIHIDTDDDDDLVSLLSSLLRSLVSLVVQLVVLVVVVVPDDPVPDDPSVSSNSVSSNVVSNVVSVVLLQCFPPRSVVSNVCSVVVVPPLLVSLQSNLVSLQVVLVVCVVVVVNVSSVVSNVSSVVSNVSSVCVVVVND

Solvent-accessible surface area (backbone atoms only — not comparable to full-atom values): 10005 Å² total; per-residue (Å²): 124,66,66,60,56,69,78,57,74,81,65,102,58,59,70,66,60,51,51,51,52,45,50,44,52,51,49,44,54,51,51,45,44,51,44,18,34,45,24,26,29,51,41,33,41,74,72,76,28,61,48,46,77,48,77,52,98,90,50,60,47,53,47,59,70,76,92,71,54,64,69,52,49,42,52,24,45,48,26,16,38,50,38,18,42,49,51,13,50,52,26,49,56,53,60,73,74,47,66,69,90,79,44,54,68,67,60,52,49,43,39,53,46,36,25,51,49,20,43,51,52,22,56,58,31,53,37,52,27,59,91,31,40,18,22,51,36,48,37,50,75,49,70,68,73,49,52,36,59,49,16,45,50,6,14,51,53,23,39,53,51,12,54,54,30,43,76,73,68,37,51,72,59,13,52,53,26,40,50,38,11,50,52,15,40,51,48,17,50,39,40,71,74,69,55,127

pLDDT: mean 89.75, std 12.2, range [41.66, 98.5]

Sequence (196 aa):
WILPIILGGGSGVDPVQQTRLILVWVAVFFISIIGHELGHALAYRRYGGRAQIIIHGMGGMAMSHGSYTRSQKMIITISGPAVGFMMAALSYILISIVNRETLNVYVNSFLLLMLLINSIWSALNLLPILPLDGGQLLSHIMYEKKPVLRGKIGAITAAIAALFLFKYNYIFAAIMFGFLAYQNFQAAERARKGYW

Nearest PDB structures (foldseek):
  7mwq-assembly2_B-2  TM=2.820E-01  e=5.832E-01  synthetic construct
  5a2o-assembly1_B  TM=2.651E-01  e=9.615E-01  Arabidopsis thaliana

Mean predicted aligned error: 6.2 Å

Radius of gyration: 18.93 Å; Cα contacts (8 Å, |Δi|>4): 261; chains: 1; bounding box: 47×44×54 Å

Secondary structure (DSSP, 8-state):
--HHHHHHTTSSS-HHHHHHHHHHHHHHHHHHHHHHHHHHHHHHHHTT-EEEEEEETTEEEEEEES---HHHHHHHHHHHHHHHHHHHHHHHHHHHHS-TTSS-HHHHHHHHHHHHHHHHHHHHHTSS-TTSHHHHHHHHHTTTT-HHHHHHHHHHHHHHHHHHHHHTT-HHHHHHHHHHHHHHHHHHHHHHTT--